Protein AF-A0A268U4B6-F1 (afdb_monomer_lite)

Radius of gyration: 45.08 Å; chains: 1; bounding box: 106×62×136 Å

Foldseek 3Di:
DVVVVVVVVVVVVPVVPPVVLVVVCVVCVVVDDDPVVNVVSVVVVVVVVVVVVVVVVVVVVVVVVVVVVVVVVVVVVVVVVVVVVVVVVVVVVVVVVVVVVVVVVVVVVVVVVVVPPDPPPPPDDPPPPVVVVCVVPDDFDFDFDQDPVRDTDTDGDDDPPDDVVVVVVVVVVVVVVVVVVVVVVVVVVVVVVVVVVVVVVVVVVVVVVVVVVVVVVPDDDDDDDDDDDDDDDDPDPDDDDDDDDDDPVVVVVVVVVVVVVVVVVVVVVVVVVVVVVVVVVVVVVVVVD

Sequence (289 aa):
MEKDERVKLADVVSEIDDQKVFLEFISKIDTIKEAWQIEEIYDKEKLRFKAYMESKNEELQNKEEELKLITKDILEANTLLKDAHNELNLLRMQLADLQSKTRIYKAKLEKESMDEGFESSLADKDILDIESFFKEFTPLEIVNVHIKNGNTARARVAQKVYPPELYSYYKKGIVKLINLKDKVLELELTNSKLEVELKNLYMEDTYKENILNKLSKDCPQEDSMLIAPNIELLNEVKNREEEESINLSDIDSNIEAIQDISIVAAEENIEILRKKEALEKIFTELNQK

Structure (mmCIF, N/CA/C/O backbone):
data_AF-A0A268U4B6-F1
#
_entry.id   AF-A0A268U4B6-F1
#
loop_
_atom_site.group_PDB
_atom_site.id
_atom_site.type_symbol
_atom_site.label_atom_id
_atom_site.label_alt_id
_atom_site.label_comp_id
_atom_site.label_asym_id
_atom_site.label_entity_id
_atom_site.label_seq_id
_atom_site.pdbx_PDB_ins_code
_atom_site.Cartn_x
_atom_site.Cartn_y
_atom_site.Cartn_z
_atom_site.occupancy
_atom_site.B_iso_or_equiv
_atom_site.auth_seq_id
_atom_site.auth_comp_id
_atom_site.auth_asym_id
_atom_site.auth_atom_id
_atom_site.pdbx_PDB_model_num
ATOM 1 N N . MET A 1 1 ? -22.663 20.843 13.988 1.00 46.09 1 MET A N 1
ATOM 2 C CA . MET A 1 1 ? -22.658 19.496 14.597 1.00 46.09 1 MET A CA 1
ATOM 3 C C . MET A 1 1 ? -22.814 19.533 16.118 1.00 46.09 1 MET A C 1
ATOM 5 O O . MET A 1 1 ? -23.484 18.661 16.634 1.00 46.09 1 MET A O 1
ATOM 9 N N . GLU A 1 2 ? -22.365 20.575 16.833 1.00 46.88 2 GLU A N 1
ATOM 10 C CA . GLU A 1 2 ? -22.537 20.681 18.305 1.00 46.88 2 GLU A CA 1
ATOM 11 C C . GLU A 1 2 ? -23.987 20.700 18.833 1.00 46.88 2 GLU A C 1
ATOM 13 O O . GLU A 1 2 ? -24.222 20.412 20.005 1.00 46.88 2 GLU A O 1
ATOM 18 N N . LYS A 1 3 ? -24.980 21.064 18.008 1.00 47.44 3 LYS A N 1
ATOM 19 C CA . LYS A 1 3 ? -26.382 21.133 18.456 1.00 47.44 3 LYS A CA 1
ATOM 20 C C . LYS A 1 3 ? -27.010 19.751 18.665 1.00 47.44 3 LYS A C 1
ATOM 22 O O . LYS A 1 3 ? -27.843 19.622 19.552 1.00 47.44 3 LYS A O 1
ATOM 27 N N . ASP A 1 4 ? -26.575 18.734 17.924 1.00 55.38 4 ASP A N 1
ATOM 28 C CA . ASP A 1 4 ? -27.167 17.390 17.997 1.00 55.38 4 ASP A CA 1
ATOM 29 C C . ASP A 1 4 ? -26.690 16.596 19.221 1.00 55.38 4 ASP A C 1
ATOM 31 O O . ASP A 1 4 ? -27.429 15.771 19.752 1.00 55.38 4 ASP A O 1
ATOM 35 N N . GLU A 1 5 ? -25.481 16.857 19.720 1.00 56.28 5 GLU A N 1
ATOM 36 C CA . GLU A 1 5 ? -24.935 16.171 20.901 1.00 56.28 5 GLU A CA 1
ATOM 37 C C . GLU A 1 5 ? -25.535 16.702 22.210 1.00 56.28 5 GLU A C 1
ATOM 39 O O . GLU A 1 5 ? -25.800 15.930 23.132 1.00 56.28 5 GLU A O 1
ATOM 44 N N . ARG A 1 6 ? -25.841 18.007 22.278 1.00 52.38 6 ARG A N 1
ATOM 45 C CA . ARG A 1 6 ? -26.517 18.611 23.441 1.00 52.38 6 ARG A CA 1
ATOM 46 C C . ARG A 1 6 ? -27.964 18.148 23.590 1.00 52.38 6 ARG A C 1
ATOM 48 O O . ARG A 1 6 ? -28.429 18.016 24.716 1.00 52.38 6 ARG A O 1
ATOM 55 N N . VAL A 1 7 ? -28.652 17.889 22.477 1.00 55.81 7 VAL A N 1
ATOM 56 C CA . VAL A 1 7 ? -30.012 17.325 22.485 1.00 55.81 7 VAL A CA 1
ATOM 57 C C . VAL A 1 7 ? -29.982 15.889 23.014 1.00 55.81 7 VAL A C 1
ATOM 59 O O . VAL A 1 7 ? -30.736 15.571 23.921 1.00 55.81 7 VAL A O 1
ATOM 62 N N . LYS A 1 8 ? -29.019 15.066 22.577 1.00 57.81 8 LYS A N 1
ATOM 63 C CA . LYS A 1 8 ? -28.856 13.688 23.078 1.00 57.81 8 LYS A CA 1
ATOM 64 C C . LYS A 1 8 ? -28.499 13.616 24.566 1.00 57.81 8 LYS A C 1
ATOM 66 O O . LYS A 1 8 ? -28.997 12.746 25.268 1.00 57.81 8 LYS A O 1
ATOM 71 N N . LEU A 1 9 ? -27.658 14.526 25.064 1.00 52.50 9 LEU A N 1
ATOM 72 C CA . LEU A 1 9 ? -27.343 14.607 26.496 1.00 52.50 9 LEU A CA 1
ATOM 73 C C . LEU A 1 9 ? -28.539 15.097 27.325 1.00 52.50 9 LEU A C 1
ATOM 75 O O . LEU A 1 9 ? -28.751 14.600 28.426 1.00 52.50 9 LEU A O 1
ATOM 79 N N . ALA A 1 10 ? -29.331 16.040 26.806 1.00 55.38 10 ALA A N 1
ATOM 80 C CA . ALA A 1 10 ? -30.559 16.486 27.462 1.00 55.38 10 ALA A CA 1
ATOM 81 C C . ALA A 1 10 ? -31.610 15.366 27.531 1.00 55.38 10 ALA A C 1
ATOM 83 O O . ALA A 1 10 ? -32.240 15.204 28.573 1.00 55.38 10 ALA A O 1
ATOM 84 N N . ASP A 1 11 ? -31.730 14.556 26.477 1.00 56.97 11 ASP A N 1
ATOM 85 C CA . ASP A 1 11 ? -32.621 13.393 26.448 1.00 56.97 11 ASP A CA 1
ATOM 86 C C . ASP A 1 11 ? -32.203 12.345 27.500 1.00 56.97 11 ASP A C 1
ATOM 88 O O . ASP A 1 11 ? -33.036 11.925 28.302 1.00 56.97 11 ASP A O 1
ATOM 92 N N . VAL A 1 12 ? -30.904 12.025 27.607 1.00 53.81 12 VAL A N 1
ATOM 93 C CA . VAL A 1 12 ? -30.370 11.100 28.634 1.00 53.81 12 VAL A CA 1
ATOM 94 C C . VAL A 1 12 ? -30.543 11.642 30.061 1.00 53.81 12 VAL A C 1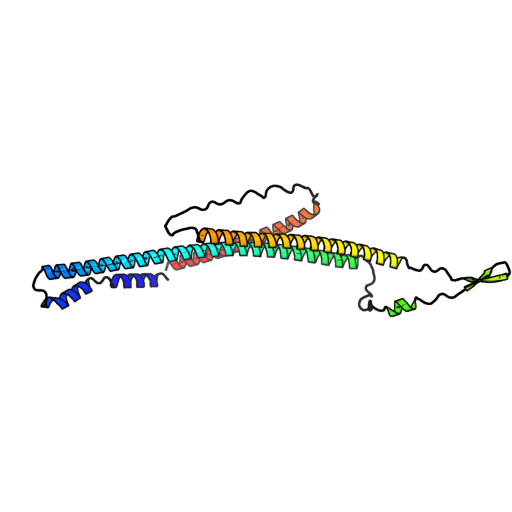
ATOM 96 O O . VAL A 1 12 ? -30.812 10.875 30.984 1.00 53.81 12 VAL A O 1
ATOM 99 N N . VAL A 1 13 ? -30.419 12.958 30.264 1.00 48.97 13 VAL A N 1
ATOM 100 C CA . VAL A 1 13 ? -30.622 13.594 31.579 1.00 48.97 13 VAL A CA 1
ATOM 101 C C . VAL A 1 13 ? -32.110 13.683 31.943 1.00 48.97 13 VAL A C 1
ATOM 103 O O . VAL A 1 13 ? -32.444 13.600 33.121 1.00 48.97 13 VAL A O 1
ATOM 106 N N . SER A 1 14 ? -33.012 13.792 30.962 1.00 54.44 14 SER A N 1
ATOM 107 C CA . SER A 1 14 ? -34.465 13.801 31.195 1.00 54.44 14 SER A CA 1
ATOM 108 C C . SER A 1 14 ? -35.074 12.421 31.482 1.00 54.44 14 SER A C 1
ATOM 110 O O . SER A 1 14 ? -36.157 12.350 32.052 1.00 54.44 14 SER A O 1
ATOM 112 N N . GLU A 1 15 ? -34.376 11.328 31.154 1.00 56.81 15 GLU A N 1
ATOM 113 C CA . GLU A 1 15 ? -34.765 9.960 31.544 1.00 56.81 15 GLU A CA 1
ATOM 114 C C . GLU A 1 15 ? -34.406 9.604 33.001 1.00 56.81 15 GLU A C 1
ATOM 116 O O . GLU A 1 15 ? -34.870 8.582 33.519 1.00 56.81 15 GLU A O 1
ATOM 121 N N . ILE A 1 16 ? -33.606 10.433 33.684 1.00 56.19 16 ILE A N 1
ATOM 122 C CA . ILE A 1 16 ? -33.307 10.298 35.118 1.00 56.19 16 ILE A CA 1
ATOM 123 C C . ILE A 1 16 ? -34.463 10.931 35.891 1.00 56.19 16 ILE A C 1
ATOM 125 O O . ILE A 1 16 ? -34.430 12.080 36.323 1.00 56.19 16 ILE A O 1
ATOM 129 N N . ASP A 1 17 ? -35.548 10.177 35.962 1.00 59.75 17 ASP A N 1
ATOM 130 C CA . ASP A 1 17 ? -36.853 10.717 36.288 1.00 59.75 17 ASP A CA 1
ATOM 131 C C . ASP A 1 17 ? -37.198 10.417 37.757 1.00 59.75 17 ASP A C 1
ATOM 133 O O . ASP A 1 17 ? -37.836 9.411 38.076 1.00 59.75 17 ASP A O 1
ATOM 137 N N . ASP A 1 18 ? -36.805 11.313 38.671 1.00 57.69 18 ASP A N 1
ATOM 138 C CA . ASP A 1 18 ? -37.285 11.330 40.070 1.00 57.69 18 ASP A CA 1
ATOM 139 C C . ASP A 1 18 ? -38.831 11.320 40.136 1.00 57.69 18 ASP A C 1
ATOM 141 O O . ASP A 1 18 ? -39.440 10.905 41.127 1.00 57.69 18 ASP A O 1
ATOM 145 N N . GLN A 1 19 ? -39.493 11.731 39.049 1.00 59.69 19 GLN A N 1
ATOM 146 C CA . GLN A 1 19 ? -40.944 11.693 38.890 1.00 59.69 19 GLN A CA 1
ATOM 147 C C . GLN A 1 19 ? -41.477 10.268 38.720 1.00 59.69 19 GLN A C 1
ATOM 149 O O . GLN A 1 19 ? -42.611 10.004 39.112 1.00 59.69 19 GLN A O 1
ATOM 154 N N . LYS A 1 20 ? -40.682 9.329 38.200 1.00 65.25 20 LYS A N 1
ATOM 155 C CA . LYS A 1 20 ? -41.091 7.935 37.982 1.00 65.25 20 LYS A CA 1
ATOM 156 C C . LYS A 1 20 ? -41.198 7.169 39.299 1.00 65.25 20 LYS A C 1
ATOM 158 O O . LYS A 1 20 ? -42.219 6.524 39.521 1.00 65.25 20 LYS A O 1
ATOM 163 N N . VAL A 1 21 ? -40.237 7.377 40.203 1.00 60.97 21 VAL A N 1
ATOM 164 C CA . VAL A 1 21 ? -40.272 6.909 41.603 1.00 60.97 21 VAL A CA 1
ATOM 165 C C . VAL A 1 21 ? -41.518 7.460 42.301 1.00 60.97 21 VAL A C 1
ATOM 167 O O . VAL A 1 21 ? -42.269 6.740 42.960 1.00 60.97 21 VAL A O 1
ATOM 170 N N . PHE A 1 22 ? -41.780 8.758 42.120 1.00 61.50 22 PHE A N 1
ATOM 171 C CA . PHE A 1 22 ? -42.913 9.446 42.738 1.00 61.50 22 PHE A CA 1
ATOM 172 C C . PHE A 1 22 ? -44.269 8.987 42.168 1.00 61.50 22 PHE A C 1
ATOM 174 O O . PHE A 1 22 ? -45.244 8.858 42.908 1.00 61.50 22 PHE A O 1
ATOM 181 N N . LEU A 1 23 ? -44.342 8.681 40.872 1.00 69.06 23 LEU A N 1
ATOM 182 C CA . LEU A 1 23 ? -45.528 8.131 40.209 1.00 69.06 23 LEU A CA 1
ATOM 183 C C . LEU A 1 23 ? -45.773 6.668 40.598 1.00 69.06 23 LEU A C 1
ATOM 185 O O . LEU A 1 23 ? -46.923 6.288 40.838 1.00 69.06 23 LEU A O 1
ATOM 189 N N . GLU A 1 24 ? -44.720 5.854 40.723 1.00 65.50 24 GLU A N 1
ATOM 190 C CA . GLU A 1 24 ? -44.831 4.475 41.210 1.00 65.50 24 GLU A CA 1
ATOM 191 C C . GLU A 1 24 ? -45.271 4.454 42.685 1.00 65.50 24 GLU A C 1
ATOM 193 O O . GLU A 1 24 ? -46.138 3.657 43.060 1.00 65.50 24 GLU A O 1
ATOM 198 N N . PHE A 1 25 ? -44.776 5.398 43.491 1.00 63.88 25 PHE A N 1
ATOM 199 C CA . PHE A 1 25 ? -45.224 5.642 44.862 1.00 63.88 25 PHE A CA 1
ATOM 200 C C . PHE A 1 25 ? -46.706 6.042 44.927 1.00 63.88 25 PHE A C 1
ATOM 202 O O . PHE A 1 25 ? -47.473 5.399 45.643 1.00 63.88 25 PHE A O 1
ATOM 209 N N . ILE A 1 26 ? -47.146 7.024 44.129 1.00 66.25 26 ILE A N 1
ATOM 210 C CA . ILE A 1 26 ? -48.559 7.440 44.067 1.00 66.25 26 ILE A CA 1
ATOM 211 C C . ILE A 1 26 ? -49.469 6.292 43.613 1.00 66.25 26 ILE A C 1
ATOM 213 O O . ILE A 1 26 ? -50.557 6.125 44.159 1.00 66.25 26 ILE A O 1
ATOM 217 N N . SER A 1 27 ? -49.027 5.451 42.676 1.00 70.94 27 SER A N 1
ATOM 218 C CA . SER A 1 27 ? -49.813 4.296 42.218 1.00 70.94 27 SER A CA 1
ATOM 219 C C . SER A 1 27 ? -49.996 3.207 43.287 1.00 70.94 27 SER A C 1
ATOM 221 O O . SER A 1 27 ? -50.957 2.441 43.231 1.00 70.94 27 SER A O 1
ATOM 223 N N . LYS A 1 28 ? -49.086 3.141 44.270 1.00 67.06 28 LYS A N 1
ATOM 224 C CA . LYS A 1 28 ? -49.078 2.147 45.357 1.00 67.06 28 LYS A CA 1
ATOM 225 C C . LYS A 1 28 ? -49.507 2.726 46.708 1.00 67.06 28 LYS A C 1
ATOM 227 O O . LYS A 1 28 ? -49.595 1.965 47.672 1.00 67.06 28 LYS A O 1
ATOM 232 N N . ILE A 1 29 ? -49.825 4.021 46.789 1.00 65.38 29 ILE A N 1
ATOM 233 C CA . ILE A 1 29 ? -50.213 4.719 48.027 1.00 65.38 29 ILE A CA 1
ATOM 234 C C . ILE A 1 29 ? -51.374 4.023 48.751 1.00 65.38 29 ILE A C 1
ATOM 236 O O . ILE A 1 29 ? -51.322 3.875 49.968 1.00 65.38 29 ILE A O 1
ATOM 240 N N . ASP A 1 30 ? -52.356 3.496 48.015 1.00 63.19 30 ASP A N 1
ATOM 241 C CA . ASP A 1 30 ? -53.514 2.802 48.600 1.00 63.19 30 ASP A CA 1
ATOM 242 C C . ASP A 1 30 ? -53.156 1.436 49.226 1.00 63.19 30 ASP A C 1
ATOM 244 O O . ASP A 1 30 ? -53.927 0.869 50.003 1.00 63.19 30 ASP A O 1
ATOM 248 N N . THR A 1 31 ? -51.975 0.892 48.906 1.00 67.38 31 THR A N 1
ATOM 249 C CA . THR A 1 31 ? -51.467 -0.395 49.420 1.00 67.38 31 THR A CA 1
ATOM 250 C C . THR A 1 31 ? -50.416 -0.259 50.521 1.00 67.38 31 THR A C 1
ATOM 252 O O . THR A 1 31 ? -50.138 -1.242 51.213 1.00 67.38 31 THR A O 1
ATOM 255 N N . ILE A 1 32 ? -49.859 0.938 50.714 1.00 66.94 32 ILE A N 1
ATOM 256 C CA . ILE A 1 32 ? -48.824 1.215 51.713 1.00 66.94 32 ILE A CA 1
ATOM 257 C C . ILE A 1 32 ? -49.502 1.462 53.063 1.00 66.94 32 ILE A C 1
ATOM 259 O O . ILE A 1 32 ? -50.220 2.442 53.250 1.00 66.94 32 ILE A O 1
ATOM 263 N N . LYS A 1 33 ? -49.281 0.558 54.017 1.00 73.12 33 LYS A N 1
ATOM 264 C CA . LYS A 1 33 ? -49.862 0.643 55.369 1.00 73.12 33 LYS A CA 1
ATOM 265 C C . LYS A 1 33 ? -48.849 1.071 56.420 1.00 73.12 33 LYS A C 1
ATOM 267 O O . LYS A 1 33 ? -49.238 1.592 57.461 1.00 73.12 33 LYS A O 1
ATOM 272 N N . GLU A 1 34 ? -47.564 0.854 56.155 1.00 73.56 34 GLU A N 1
ATOM 273 C CA . GLU A 1 34 ? -46.489 1.058 57.123 1.00 73.56 34 GLU A CA 1
ATOM 274 C C . GLU A 1 34 ? -45.277 1.728 56.460 1.00 73.56 34 GLU A C 1
ATOM 276 O O . GLU A 1 34 ? -44.959 1.464 55.300 1.00 73.56 34 GLU A O 1
ATOM 281 N N . ALA A 1 35 ? -44.586 2.597 57.206 1.00 76.94 35 ALA A N 1
ATOM 282 C CA . ALA A 1 35 ? -43.497 3.429 56.683 1.00 76.94 35 ALA A CA 1
ATOM 283 C C . ALA A 1 35 ? -42.315 2.621 56.109 1.00 76.94 35 ALA A C 1
ATOM 285 O O . ALA A 1 35 ? -41.673 3.076 55.167 1.00 76.94 35 ALA A O 1
ATOM 286 N N . TRP A 1 36 ? -42.069 1.403 56.608 1.00 81.75 36 TRP A N 1
ATOM 287 C CA . TRP A 1 36 ? -40.993 0.535 56.109 1.00 81.75 36 TRP A CA 1
ATOM 288 C C . TRP A 1 36 ? -41.214 0.072 54.660 1.00 81.75 36 TRP A C 1
ATOM 290 O O . TRP A 1 36 ? -40.253 -0.210 53.953 1.00 81.75 36 TRP A O 1
ATOM 300 N N . GLN A 1 37 ? -42.462 0.028 54.180 1.00 76.88 37 GLN A N 1
ATOM 301 C CA . GLN A 1 37 ? -42.764 -0.357 52.795 1.00 76.88 37 GLN A CA 1
ATOM 302 C C . GLN A 1 37 ? -42.336 0.729 51.802 1.00 76.88 37 GLN A C 1
ATOM 304 O O . GLN A 1 37 ? -41.998 0.432 50.659 1.00 76.88 37 GLN A O 1
ATOM 309 N N . ILE A 1 38 ? -42.331 1.989 52.245 1.00 77.69 38 ILE A N 1
ATOM 310 C CA . ILE A 1 38 ? -41.839 3.130 51.465 1.00 77.69 38 ILE A CA 1
ATOM 311 C C . ILE A 1 38 ? -40.321 3.039 51.330 1.00 77.69 38 ILE A C 1
ATOM 313 O O . ILE A 1 38 ? -39.784 3.194 50.235 1.00 77.69 38 ILE A O 1
ATOM 317 N N . GLU A 1 39 ? -39.646 2.740 52.439 1.00 81.12 39 GLU A N 1
ATOM 318 C CA . GLU A 1 39 ? -38.200 2.534 52.481 1.00 81.12 39 GLU A CA 1
ATOM 319 C C . GLU A 1 39 ? -37.780 1.361 51.580 1.00 81.12 39 GLU A C 1
ATOM 321 O O . GLU A 1 39 ? -36.855 1.501 50.785 1.00 81.12 39 GLU A O 1
ATOM 326 N N . GLU A 1 40 ? -38.534 0.255 51.581 1.00 83.75 40 GLU A N 1
ATOM 327 C CA . GLU A 1 40 ? -38.263 -0.893 50.706 1.00 83.75 40 GLU A CA 1
ATOM 328 C C . GLU A 1 40 ? -38.428 -0.567 49.206 1.00 83.75 40 GLU A C 1
ATOM 330 O O . GLU A 1 40 ? -37.650 -1.048 48.376 1.00 83.75 40 GLU A O 1
ATOM 335 N N . ILE A 1 41 ? -39.430 0.240 48.830 1.00 80.56 41 ILE A N 1
ATOM 336 C CA . ILE A 1 41 ? -39.610 0.695 47.439 1.00 80.56 41 ILE A CA 1
ATOM 337 C C . ILE A 1 41 ? -38.435 1.585 47.028 1.00 80.56 41 ILE A C 1
ATOM 339 O O . ILE A 1 41 ? -37.837 1.355 45.975 1.00 80.56 41 ILE A O 1
ATOM 343 N N . TYR A 1 42 ? -38.066 2.542 47.882 1.00 82.38 42 TYR A N 1
ATOM 344 C CA . TYR A 1 42 ? -36.954 3.450 47.623 1.00 82.38 42 TYR A CA 1
ATOM 345 C C . TYR A 1 42 ? -35.622 2.705 47.487 1.00 82.38 42 TYR A C 1
ATOM 347 O O . TYR A 1 42 ? -34.876 2.948 46.538 1.00 82.38 42 TYR A O 1
ATOM 355 N N . ASP A 1 43 ? -35.337 1.745 48.368 1.00 84.50 43 ASP A N 1
ATOM 356 C CA . ASP A 1 43 ? -34.107 0.952 48.305 1.00 84.50 43 ASP A CA 1
ATOM 357 C C . ASP A 1 43 ? -34.038 0.086 47.043 1.00 84.50 43 ASP A C 1
ATOM 359 O O . ASP A 1 43 ? -32.982 0.004 46.407 1.00 84.50 43 ASP A O 1
ATOM 363 N N . LYS A 1 44 ? -35.158 -0.517 46.623 1.00 86.38 44 LYS A N 1
ATOM 364 C CA . LYS A 1 44 ? -35.222 -1.274 45.362 1.00 86.38 44 LYS A CA 1
ATOM 365 C C . LYS A 1 44 ? -34.957 -0.384 44.155 1.00 86.38 44 LYS A C 1
ATOM 367 O O . LYS A 1 44 ? -34.238 -0.796 43.243 1.00 86.38 44 LYS A O 1
ATOM 372 N N . GLU A 1 45 ? -35.526 0.813 44.130 1.00 81.75 45 GLU A N 1
ATOM 373 C CA . GLU A 1 45 ? -35.377 1.727 43.000 1.00 81.75 45 GLU A CA 1
ATOM 374 C C . GLU A 1 45 ? -33.988 2.367 42.963 1.00 81.75 45 GLU A C 1
ATOM 376 O O . GLU A 1 45 ? -33.360 2.415 41.907 1.00 81.75 45 GLU A O 1
ATOM 381 N N . LYS A 1 46 ? -33.425 2.698 44.127 1.00 83.56 46 LYS A N 1
ATOM 382 C CA . LYS A 1 46 ? -32.025 3.105 44.280 1.00 83.56 46 LYS A CA 1
ATOM 383 C C . LYS A 1 46 ? -31.058 2.025 43.797 1.00 83.56 46 LYS A C 1
ATOM 385 O O . LYS A 1 46 ? -30.076 2.343 43.125 1.00 83.56 46 LYS A O 1
ATOM 390 N N . LEU A 1 47 ? -31.322 0.754 44.107 1.00 90.81 47 LEU A N 1
ATOM 391 C CA . LEU A 1 47 ? -30.495 -0.361 43.643 1.00 90.81 47 LEU A CA 1
ATOM 392 C C . LEU A 1 47 ? -30.598 -0.544 42.121 1.00 90.81 47 LEU A C 1
ATOM 394 O O . LEU A 1 47 ? -29.579 -0.734 41.459 1.00 90.81 47 LEU A O 1
ATOM 398 N N . ARG A 1 48 ? -31.807 -0.421 41.554 1.00 86.00 48 ARG A N 1
ATOM 399 C CA . ARG A 1 48 ? -32.021 -0.424 40.095 1.00 86.00 48 ARG A CA 1
ATOM 400 C C . ARG A 1 48 ? -31.306 0.732 39.410 1.00 86.00 48 ARG A C 1
ATOM 402 O O . ARG A 1 48 ? -30.664 0.517 38.389 1.00 86.00 48 ARG A O 1
ATOM 409 N N . PHE A 1 49 ? -31.390 1.930 39.979 1.00 85.00 49 PHE A N 1
ATOM 410 C CA . PHE A 1 49 ? -30.715 3.108 39.453 1.00 85.00 49 PHE A CA 1
ATOM 411 C C . PHE A 1 49 ? -29.198 2.935 39.483 1.00 85.00 49 PHE A C 1
ATOM 413 O O . PHE A 1 49 ? -28.527 3.214 38.495 1.00 85.00 49 PHE A O 1
ATOM 420 N N . LYS A 1 50 ? -28.652 2.396 40.578 1.00 88.69 50 LYS A N 1
ATOM 421 C CA . LYS A 1 50 ? -27.221 2.109 40.675 1.00 88.69 50 LYS A CA 1
ATOM 422 C C . LYS A 1 50 ? -26.768 1.109 39.606 1.00 88.69 50 LYS A C 1
ATOM 424 O O . LYS A 1 50 ? -25.802 1.390 38.909 1.00 88.69 50 LYS A O 1
ATOM 429 N N . ALA A 1 51 ? -27.506 0.012 39.422 1.00 90.81 51 ALA A N 1
ATOM 430 C CA . ALA A 1 51 ? -27.213 -0.971 38.378 1.00 90.81 51 ALA A CA 1
ATOM 431 C C . ALA A 1 51 ? -27.334 -0.379 36.959 1.00 90.81 51 ALA A C 1
ATOM 433 O O . ALA A 1 51 ? -26.524 -0.680 36.087 1.00 90.81 51 ALA A O 1
ATOM 434 N N . TYR A 1 52 ? -28.318 0.496 36.728 1.00 88.38 52 TYR A N 1
ATOM 435 C CA . TYR A 1 52 ? -28.470 1.214 35.462 1.00 88.38 52 TYR A CA 1
ATOM 436 C C . TYR A 1 52 ? -27.285 2.149 35.190 1.00 88.38 52 TYR A C 1
ATOM 438 O O . TYR A 1 52 ? -26.734 2.137 34.092 1.00 88.38 52 TYR A O 1
ATOM 446 N N . MET A 1 53 ? -26.859 2.918 36.195 1.00 88.25 53 MET A N 1
ATOM 447 C CA . MET A 1 53 ? -25.705 3.811 36.089 1.00 88.25 53 MET A CA 1
ATOM 448 C C . MET A 1 53 ? -24.404 3.044 35.850 1.00 88.25 53 MET A C 1
ATOM 450 O O . MET A 1 53 ? -23.607 3.464 35.017 1.00 88.25 53 MET A O 1
ATOM 454 N N . GLU A 1 54 ? -24.200 1.919 36.538 1.00 92.50 54 GLU A N 1
ATOM 455 C CA . GLU A 1 54 ? -23.049 1.035 36.315 1.00 92.50 54 GLU A CA 1
ATOM 456 C C . GLU A 1 54 ? -23.047 0.502 34.876 1.00 92.50 54 GLU A C 1
ATOM 458 O O . GLU A 1 54 ? -22.060 0.682 34.166 1.00 92.50 54 GLU A O 1
ATOM 463 N N . SER A 1 55 ? -24.181 -0.014 34.393 1.00 92.56 55 SER A N 1
ATOM 464 C CA . SER A 1 55 ? -24.320 -0.493 33.012 1.00 92.56 55 SER A CA 1
ATOM 465 C C . SER A 1 55 ? -24.069 0.604 31.970 1.00 92.56 55 SER A C 1
ATOM 467 O O . SER A 1 55 ? -23.403 0.359 30.965 1.00 92.56 55 SER A O 1
ATOM 469 N N . LYS A 1 56 ? -24.563 1.828 32.198 1.00 90.69 56 LYS A N 1
ATOM 470 C CA . LYS A 1 56 ? -24.313 2.959 31.293 1.00 90.69 56 LYS A CA 1
ATOM 471 C C . LYS A 1 56 ? -22.871 3.436 31.327 1.00 90.69 56 LYS A C 1
ATOM 473 O O . LYS A 1 56 ? -22.346 3.837 30.292 1.00 90.69 56 LYS A O 1
ATOM 478 N N . ASN A 1 57 ? -22.224 3.366 32.482 1.00 92.12 57 ASN A N 1
ATOM 479 C CA . ASN A 1 57 ? -20.813 3.691 32.602 1.00 92.12 57 ASN A CA 1
ATOM 480 C C . ASN A 1 57 ? -19.932 2.654 31.885 1.00 92.12 57 ASN A C 1
ATOM 482 O O . ASN A 1 57 ? -18.985 3.039 31.207 1.00 92.12 57 ASN A O 1
ATOM 486 N N . GLU A 1 58 ? -20.273 1.365 31.963 1.00 94.69 58 GLU A N 1
ATOM 487 C CA . GLU A 1 58 ? -19.620 0.308 31.175 1.00 94.69 58 GLU A CA 1
ATOM 488 C C . GLU A 1 58 ? -19.818 0.518 29.666 1.00 94.69 58 GLU A C 1
ATOM 490 O O . GLU A 1 58 ? -18.863 0.440 28.895 1.00 94.69 58 GLU A O 1
ATOM 495 N N . GLU A 1 59 ? -21.041 0.843 29.229 1.00 93.69 59 GLU A N 1
ATOM 496 C CA . GLU A 1 59 ? -21.324 1.162 27.823 1.00 93.69 59 GLU A CA 1
ATOM 497 C C . GLU A 1 59 ? -20.486 2.357 27.339 1.00 93.69 59 GLU A C 1
ATOM 499 O O . GLU A 1 59 ? -19.919 2.319 26.246 1.00 93.69 59 GLU A O 1
ATOM 504 N N . LEU A 1 60 ? -20.359 3.393 28.172 1.00 93.25 60 LEU A N 1
ATOM 505 C CA . LEU A 1 60 ? -19.548 4.570 27.882 1.00 93.25 60 LEU A CA 1
ATOM 506 C C . LEU A 1 60 ? -18.060 4.213 27.772 1.00 93.25 60 LEU A C 1
ATOM 508 O O . LEU A 1 60 ? -17.423 4.610 26.800 1.00 93.25 60 LEU A O 1
ATOM 512 N N . GLN A 1 61 ? -17.524 3.419 28.701 1.00 94.75 61 GLN A N 1
ATOM 513 C CA . GLN A 1 61 ? -16.131 2.959 28.652 1.00 94.75 61 GLN A CA 1
ATOM 514 C C . GLN A 1 61 ? -15.837 2.152 27.383 1.00 94.75 61 GLN A C 1
ATOM 516 O O . GLN A 1 61 ? -14.864 2.442 26.688 1.00 94.75 61 GLN A O 1
ATOM 521 N N . ASN A 1 62 ? -16.718 1.219 27.016 1.00 95.88 62 ASN A N 1
ATOM 522 C CA . ASN A 1 62 ? -16.580 0.450 25.777 1.00 95.88 62 ASN A CA 1
ATOM 523 C C . ASN A 1 62 ? -16.568 1.368 24.544 1.00 95.88 62 ASN A C 1
ATOM 525 O O . ASN A 1 62 ? -15.755 1.194 23.636 1.00 95.88 62 ASN A O 1
ATOM 529 N N . LYS A 1 63 ? -17.434 2.390 24.515 1.00 94.62 63 LYS A N 1
ATOM 530 C CA . LYS A 1 63 ? -17.467 3.371 23.420 1.00 94.62 63 LYS A CA 1
ATOM 531 C C . LYS A 1 63 ? -16.213 4.241 23.372 1.00 94.62 63 LYS A C 1
ATOM 533 O O . LYS A 1 63 ? -15.736 4.552 22.281 1.00 94.62 63 LYS A O 1
ATOM 538 N N . GLU A 1 64 ? -15.651 4.615 24.516 1.00 94.81 64 GLU A N 1
ATOM 539 C CA . GLU A 1 64 ? -14.372 5.327 24.572 1.00 94.81 64 GLU A CA 1
ATOM 540 C C . GLU A 1 64 ? -13.209 4.472 24.052 1.00 94.81 64 GLU A C 1
ATOM 542 O O . GLU A 1 64 ? -12.321 4.988 23.370 1.00 94.81 64 GLU A O 1
ATOM 547 N N . GLU A 1 65 ? -13.203 3.172 24.343 1.00 96.25 65 GLU A N 1
ATOM 548 C CA . GLU A 1 65 ? -12.206 2.236 23.819 1.00 96.25 65 GLU A CA 1
ATOM 549 C C . GLU A 1 65 ? -12.333 2.046 22.304 1.00 96.25 65 GLU A C 1
ATOM 551 O O . GLU A 1 65 ? -11.330 2.152 21.592 1.00 96.25 65 GLU A O 1
ATOM 556 N N . GLU A 1 66 ? -13.556 1.872 21.791 1.00 96.38 66 GLU A N 1
ATOM 557 C CA . GLU A 1 66 ? -13.830 1.843 20.347 1.00 96.38 66 GLU A CA 1
ATOM 558 C C . GLU A 1 66 ? -13.328 3.124 19.659 1.00 96.38 66 GLU A C 1
ATOM 560 O O . GLU A 1 66 ? -12.655 3.059 18.627 1.00 96.38 66 GLU A O 1
ATOM 565 N N . LEU A 1 67 ? -13.588 4.299 20.245 1.00 94.25 67 LEU A N 1
ATOM 566 C CA . LEU A 1 67 ? -13.115 5.577 19.708 1.00 94.25 67 LEU A CA 1
ATOM 567 C C . LEU A 1 67 ? -11.588 5.678 19.697 1.00 94.25 67 LEU A C 1
ATOM 569 O O . LEU A 1 67 ? -11.020 6.190 18.728 1.00 94.25 67 LEU A O 1
ATOM 573 N N . LYS A 1 68 ? -10.907 5.189 20.738 1.00 96.88 68 LYS A N 1
ATOM 574 C CA . LYS A 1 68 ? -9.436 5.149 20.773 1.00 96.88 68 LYS A CA 1
ATOM 575 C C . LYS A 1 68 ? -8.880 4.263 19.662 1.00 96.88 68 LYS A C 1
ATOM 577 O O . LYS A 1 68 ? -7.918 4.666 19.008 1.00 96.88 68 LYS A O 1
ATOM 582 N N . LEU A 1 69 ? -9.494 3.102 19.431 1.00 96.69 69 LEU A N 1
ATOM 583 C CA . LEU A 1 69 ? -9.088 2.182 18.372 1.00 96.69 69 LEU A CA 1
ATOM 584 C C . LEU A 1 69 ? -9.265 2.822 16.989 1.00 96.69 69 LEU A C 1
ATOM 586 O O . LEU A 1 69 ? -8.303 2.921 16.235 1.00 96.69 69 LEU A O 1
ATOM 590 N N . ILE A 1 70 ? -10.442 3.389 16.714 1.00 96.50 70 ILE A N 1
ATOM 591 C CA . ILE A 1 70 ? -10.719 4.089 15.449 1.00 96.50 70 ILE A CA 1
ATOM 592 C C . ILE A 1 70 ? -9.760 5.269 15.251 1.00 96.50 70 ILE A C 1
ATOM 594 O O . ILE A 1 70 ? -9.265 5.498 14.150 1.00 96.50 70 ILE A O 1
ATOM 598 N N . THR A 1 71 ? -9.466 6.027 16.309 1.00 96.25 71 THR A N 1
ATOM 599 C CA . THR A 1 71 ? -8.524 7.153 16.228 1.00 96.25 71 THR A CA 1
ATOM 600 C C . THR A 1 71 ? -7.121 6.674 15.867 1.00 96.25 71 THR A C 1
ATOM 602 O O . THR A 1 71 ? -6.445 7.310 15.057 1.00 96.25 71 THR A O 1
ATOM 605 N N . LYS A 1 72 ? -6.686 5.545 16.435 1.00 97.31 72 LYS A N 1
ATOM 606 C CA . LYS A 1 72 ? -5.412 4.914 16.093 1.00 97.31 72 LYS A CA 1
ATOM 607 C C . LYS A 1 72 ? -5.392 4.478 14.624 1.00 97.31 72 LYS A C 1
ATOM 609 O O . LYS A 1 72 ? -4.465 4.862 13.914 1.00 97.31 72 LYS A O 1
ATOM 614 N N . ASP A 1 73 ? -6.436 3.802 14.152 1.00 96.75 73 ASP A N 1
ATOM 615 C CA . ASP A 1 73 ? -6.550 3.360 12.755 1.00 96.75 73 ASP A CA 1
ATOM 616 C C . ASP A 1 73 ? -6.521 4.547 11.777 1.00 96.75 73 ASP A C 1
ATOM 618 O O . ASP A 1 73 ? -5.867 4.498 10.735 1.00 96.75 73 ASP A O 1
ATOM 622 N N . ILE A 1 74 ? -7.177 5.662 12.124 1.00 95.94 74 ILE A N 1
ATOM 623 C CA . ILE A 1 74 ? -7.148 6.899 11.327 1.00 95.94 74 ILE A CA 1
ATOM 624 C C . ILE A 1 74 ? -5.735 7.486 11.265 1.00 95.94 74 ILE A C 1
ATOM 626 O O . ILE A 1 74 ? -5.326 7.997 10.218 1.00 95.94 74 ILE A O 1
ATOM 630 N N . LEU A 1 75 ? -4.988 7.465 12.370 1.00 96.81 75 LEU A N 1
ATOM 631 C CA . LEU A 1 75 ? -3.609 7.954 12.384 1.00 96.81 75 LEU A CA 1
ATOM 632 C C . LEU A 1 75 ? -2.708 7.078 11.510 1.00 96.81 75 LEU A C 1
ATOM 634 O O . LEU A 1 75 ? -1.969 7.625 10.693 1.00 96.81 75 LEU A O 1
ATOM 638 N N . GLU A 1 76 ? -2.827 5.755 11.619 1.00 97.00 76 GLU A N 1
ATOM 639 C CA . GLU A 1 76 ? -2.076 4.794 10.801 1.00 97.00 76 GLU A CA 1
ATOM 640 C C . GLU A 1 76 ? -2.416 4.922 9.307 1.00 97.00 76 GLU A C 1
ATOM 642 O O . GLU A 1 76 ? -1.527 4.994 8.454 1.00 97.00 76 GLU A O 1
ATOM 647 N N . ALA A 1 77 ? -3.699 5.053 8.966 1.00 95.62 77 ALA A N 1
ATOM 648 C CA . ALA A 1 77 ? -4.125 5.291 7.590 1.00 95.62 77 ALA A CA 1
ATOM 649 C C . ALA A 1 77 ? -3.564 6.613 7.037 1.00 95.62 77 ALA A C 1
ATOM 651 O O . ALA A 1 77 ? -3.126 6.675 5.888 1.00 95.62 77 ALA A O 1
ATOM 652 N N . ASN A 1 78 ? -3.528 7.671 7.853 1.00 96.62 78 ASN A N 1
ATOM 653 C CA . ASN A 1 78 ? -2.948 8.953 7.452 1.00 96.62 78 ASN A CA 1
ATOM 654 C C . ASN A 1 78 ? -1.429 8.885 7.260 1.00 96.62 78 ASN A C 1
ATOM 656 O O . ASN A 1 78 ? -0.912 9.565 6.371 1.00 96.62 78 ASN A O 1
ATOM 660 N N . THR A 1 79 ? -0.704 8.106 8.067 1.00 96.44 79 THR A N 1
ATOM 661 C CA . THR A 1 79 ? 0.737 7.903 7.855 1.00 96.44 79 THR A CA 1
ATOM 662 C C . THR A 1 79 ? 0.989 7.147 6.557 1.00 96.44 79 THR A C 1
ATOM 664 O O . THR A 1 79 ? 1.735 7.644 5.718 1.00 96.44 79 THR A O 1
ATOM 667 N N . LEU A 1 80 ? 0.260 6.053 6.314 1.00 96.88 80 LEU A N 1
ATOM 668 C CA . LEU A 1 80 ? 0.369 5.287 5.068 1.00 96.88 80 LEU A CA 1
ATOM 669 C C . LEU A 1 80 ? 0.041 6.137 3.834 1.00 96.88 80 LEU A C 1
ATOM 671 O O . LEU A 1 80 ? 0.717 6.047 2.811 1.00 96.88 80 LEU A O 1
ATOM 675 N N . LEU A 1 81 ? -0.971 7.003 3.928 1.00 96.00 81 LEU A N 1
ATOM 676 C CA . LEU A 1 81 ? -1.344 7.898 2.835 1.00 96.00 81 LEU A CA 1
ATOM 677 C C . LEU A 1 81 ? -0.259 8.941 2.541 1.00 96.00 81 LEU A C 1
ATOM 679 O O . LEU A 1 81 ? -0.014 9.257 1.376 1.00 96.00 81 LEU A O 1
ATOM 683 N N . LYS A 1 82 ? 0.409 9.466 3.575 1.00 97.00 82 LYS A N 1
ATOM 684 C CA . LYS A 1 82 ? 1.556 10.367 3.398 1.00 97.00 82 LYS A CA 1
ATOM 685 C C . LYS A 1 82 ? 2.730 9.652 2.738 1.00 97.00 82 LYS A C 1
ATOM 687 O O . LYS A 1 82 ? 3.315 10.208 1.812 1.00 97.00 82 LYS A O 1
ATOM 692 N N . ASP A 1 83 ? 3.032 8.432 3.164 1.00 96.50 83 ASP A N 1
ATOM 693 C CA . ASP A 1 83 ? 4.139 7.651 2.611 1.00 96.50 83 ASP A CA 1
ATOM 694 C C . ASP A 1 83 ? 3.894 7.306 1.138 1.00 96.50 83 ASP A C 1
ATOM 696 O O . ASP A 1 83 ? 4.738 7.594 0.288 1.00 96.50 83 ASP A O 1
ATOM 700 N N . ALA A 1 84 ? 2.689 6.835 0.805 1.00 95.31 84 ALA A N 1
ATOM 701 C CA . ALA A 1 84 ? 2.285 6.588 -0.578 1.00 95.31 84 ALA A CA 1
ATOM 702 C C . ALA A 1 84 ? 2.333 7.865 -1.435 1.00 95.31 84 ALA A C 1
ATOM 704 O O . ALA A 1 84 ? 2.715 7.827 -2.606 1.00 95.31 84 ALA A O 1
ATOM 705 N N . HIS A 1 85 ? 1.970 9.021 -0.870 1.00 96.00 85 HIS A N 1
ATOM 706 C CA . HIS A 1 85 ? 2.070 10.297 -1.576 1.00 96.00 85 HIS A CA 1
ATOM 707 C C . HIS A 1 85 ? 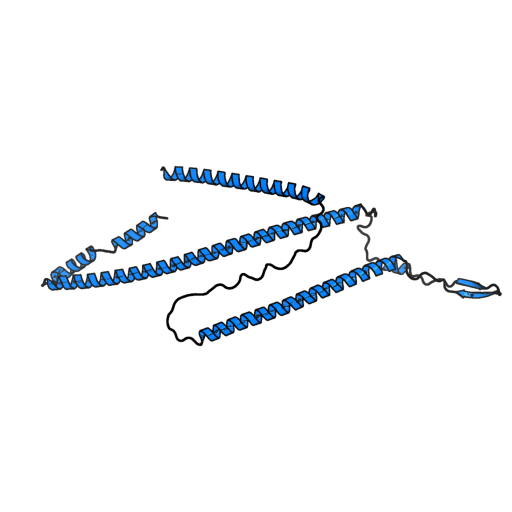3.528 10.691 -1.860 1.00 96.00 85 HIS A C 1
ATOM 709 O O . HIS A 1 85 ? 3.838 11.153 -2.962 1.00 96.00 85 HIS A O 1
ATOM 715 N N . ASN A 1 86 ? 4.426 10.478 -0.896 1.00 95.75 86 ASN A N 1
ATOM 716 C CA . ASN A 1 86 ? 5.857 10.722 -1.064 1.00 95.75 86 ASN A CA 1
ATOM 717 C C . ASN A 1 86 ? 6.456 9.811 -2.145 1.00 95.75 86 ASN A C 1
ATOM 719 O O . ASN A 1 86 ? 7.176 10.294 -3.020 1.00 95.75 86 ASN A O 1
ATOM 723 N N . GLU A 1 87 ? 6.106 8.524 -2.137 1.00 96.75 87 GLU A N 1
ATOM 724 C CA . GLU A 1 87 ? 6.543 7.559 -3.151 1.00 96.75 87 GLU A CA 1
ATOM 725 C C . GLU A 1 87 ? 6.037 7.938 -4.551 1.00 96.75 87 GLU A C 1
ATOM 727 O O . GLU A 1 87 ? 6.799 7.947 -5.520 1.00 96.75 87 GLU A O 1
ATOM 732 N N . LEU A 1 88 ? 4.771 8.345 -4.662 1.00 95.38 88 LEU A N 1
ATOM 733 C CA . LEU A 1 88 ? 4.184 8.802 -5.921 1.00 95.38 88 LEU A CA 1
ATOM 734 C C . LEU A 1 88 ? 4.922 10.038 -6.459 1.00 95.38 88 LEU A C 1
ATOM 736 O O . LEU A 1 88 ? 5.221 10.115 -7.654 1.00 95.38 88 LEU A O 1
ATOM 740 N N . ASN A 1 89 ? 5.262 10.994 -5.593 1.00 94.94 89 ASN A N 1
ATOM 741 C CA . ASN A 1 89 ? 6.043 12.165 -5.989 1.00 94.94 89 ASN A CA 1
ATOM 742 C C . ASN A 1 89 ? 7.455 11.782 -6.452 1.00 94.94 89 ASN A C 1
ATOM 744 O O . ASN A 1 89 ? 7.907 12.282 -7.484 1.00 94.94 89 ASN A O 1
ATOM 748 N N . LEU A 1 90 ? 8.115 10.846 -5.767 1.00 96.38 90 LEU A N 1
ATOM 749 C CA . LEU A 1 90 ? 9.420 10.325 -6.174 1.00 96.38 90 LEU A CA 1
ATOM 750 C C . LEU A 1 90 ? 9.355 9.655 -7.557 1.00 96.38 90 LEU A C 1
ATOM 752 O O . LEU A 1 90 ? 10.162 9.962 -8.436 1.00 96.38 90 LEU A O 1
ATOM 756 N N . LEU A 1 91 ? 8.346 8.814 -7.794 1.00 95.56 91 LEU A N 1
ATOM 757 C CA . LEU A 1 91 ? 8.110 8.183 -9.095 1.00 95.56 91 LEU A CA 1
ATOM 758 C C . LEU A 1 91 ? 7.822 9.213 -10.193 1.00 95.56 91 LEU A C 1
ATOM 760 O O . LEU A 1 91 ? 8.331 9.085 -11.305 1.00 95.56 91 LEU A O 1
ATOM 764 N N . ARG A 1 92 ? 7.052 10.269 -9.899 1.00 95.94 92 ARG A N 1
ATOM 765 C CA . ARG A 1 92 ? 6.819 11.373 -10.848 1.00 95.94 92 ARG A CA 1
ATOM 766 C C . ARG A 1 92 ? 8.110 12.091 -11.216 1.00 95.94 92 ARG A C 1
ATOM 768 O O . ARG A 1 92 ? 8.312 12.373 -12.396 1.00 95.94 92 ARG A O 1
ATOM 775 N N . MET A 1 93 ? 8.980 12.355 -10.242 1.00 94.12 93 MET A N 1
ATOM 776 C CA . MET A 1 93 ? 10.291 12.956 -10.498 1.00 94.12 93 MET A CA 1
ATOM 777 C C . MET A 1 93 ? 11.156 12.053 -11.384 1.00 94.12 93 MET A C 1
ATOM 779 O O . MET A 1 93 ? 11.719 12.525 -12.370 1.00 94.12 93 MET A O 1
ATOM 783 N N . GLN A 1 94 ? 11.203 10.749 -11.100 1.00 95.94 94 GLN A N 1
ATOM 784 C CA . GLN A 1 94 ? 11.936 9.780 -11.925 1.00 95.94 94 GLN A CA 1
ATOM 785 C C . GLN A 1 94 ? 11.382 9.688 -13.353 1.00 95.94 94 GLN A C 1
ATOM 787 O O . GLN A 1 94 ? 12.145 9.619 -14.317 1.00 95.94 94 GLN A O 1
ATOM 792 N N . LEU A 1 95 ? 10.057 9.717 -13.512 1.00 93.81 95 LEU A N 1
ATOM 793 C CA . LEU A 1 95 ? 9.403 9.698 -14.820 1.00 93.81 95 LEU A CA 1
ATOM 794 C C . LEU A 1 95 ? 9.745 10.969 -15.612 1.00 93.81 95 LEU A C 1
ATOM 796 O O . LEU A 1 95 ? 10.078 10.887 -16.795 1.00 93.81 95 LEU A O 1
ATOM 800 N N . ALA A 1 96 ? 9.720 12.134 -14.961 1.00 95.00 96 ALA A N 1
ATOM 801 C CA . ALA A 1 96 ? 10.116 13.397 -15.576 1.00 95.00 96 ALA A CA 1
ATOM 802 C C . ALA A 1 96 ? 11.589 13.378 -16.030 1.00 95.00 96 ALA A C 1
ATOM 804 O O . ALA A 1 96 ? 11.885 13.796 -17.1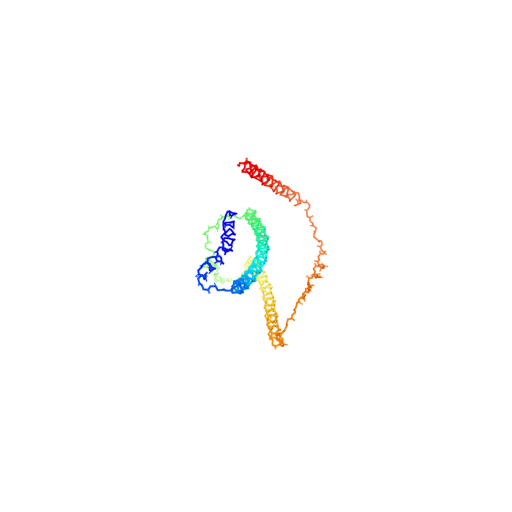52 1.00 95.00 96 ALA A O 1
ATOM 805 N N . ASP A 1 97 ? 12.491 12.827 -15.214 1.00 94.50 97 ASP A N 1
ATOM 806 C CA . ASP A 1 97 ? 13.908 12.654 -15.560 1.00 94.50 97 ASP A CA 1
ATOM 807 C C . ASP A 1 97 ? 14.109 11.670 -16.731 1.00 94.50 97 ASP A C 1
ATOM 809 O O . ASP A 1 97 ? 14.847 11.935 -17.680 1.00 94.50 97 ASP A O 1
ATOM 813 N N . LEU A 1 98 ? 13.386 10.549 -16.756 1.00 92.75 98 LEU A N 1
ATOM 814 C CA . LEU A 1 98 ? 13.423 9.629 -17.898 1.00 92.75 98 LEU A CA 1
ATOM 815 C C . LEU A 1 98 ? 12.864 10.263 -19.176 1.00 92.75 98 LEU A C 1
ATOM 817 O O . LEU A 1 98 ? 13.409 10.052 -20.264 1.00 92.75 98 LEU A O 1
ATOM 821 N N . GLN A 1 99 ? 11.799 11.058 -19.074 1.00 94.12 99 GLN A N 1
ATOM 822 C CA . GLN A 1 99 ? 11.245 11.788 -20.213 1.00 94.12 99 GLN A CA 1
ATOM 823 C C . GLN A 1 99 ? 12.220 12.839 -20.742 1.00 94.12 99 GLN A C 1
ATOM 825 O O . GLN A 1 99 ? 12.375 12.949 -21.962 1.00 94.12 99 GLN A O 1
ATOM 830 N N . SER A 1 100 ? 12.896 13.585 -19.864 1.00 93.50 100 SER A N 1
ATOM 831 C CA . SER A 1 100 ? 13.907 14.565 -20.270 1.00 93.50 100 SER A CA 1
ATOM 832 C C . SER A 1 100 ? 15.086 13.870 -20.963 1.00 93.50 100 SER A C 1
ATOM 834 O O . SER A 1 100 ? 15.432 14.241 -22.088 1.00 93.50 100 SER A O 1
ATOM 836 N N . LYS A 1 101 ? 15.603 12.774 -20.390 1.00 92.69 101 LYS A N 1
ATOM 837 C CA . LYS A 1 101 ? 16.640 11.927 -21.003 1.00 92.69 101 LYS A CA 1
ATOM 838 C C . LYS A 1 101 ? 16.212 11.415 -22.374 1.00 92.69 101 LYS A C 1
ATOM 840 O O . LYS A 1 101 ? 16.962 11.546 -23.337 1.00 92.69 101 LYS A O 1
ATOM 845 N N . THR A 1 102 ? 14.991 10.896 -22.497 1.00 89.81 102 THR A N 1
ATOM 846 C CA . THR A 1 102 ? 14.457 10.394 -23.774 1.00 89.81 102 THR A CA 1
ATOM 847 C C . THR A 1 102 ? 14.375 11.501 -24.824 1.00 89.81 102 THR A C 1
ATOM 849 O O . THR A 1 102 ? 14.759 11.282 -25.973 1.00 89.81 102 THR A O 1
ATOM 852 N N . ARG A 1 103 ? 13.932 12.708 -24.446 1.00 92.75 103 ARG A N 1
ATOM 853 C CA . ARG A 1 103 ? 13.924 13.874 -25.346 1.00 92.75 103 ARG A CA 1
ATOM 854 C C . ARG A 1 103 ? 15.334 14.245 -25.802 1.00 92.75 103 ARG A C 1
ATOM 856 O O . ARG A 1 103 ? 15.523 14.500 -26.987 1.00 92.75 103 ARG A O 1
ATOM 863 N N . ILE A 1 104 ? 16.318 14.220 -24.901 1.00 90.69 104 ILE A N 1
ATOM 864 C CA . ILE A 1 104 ? 17.725 14.491 -25.234 1.00 90.69 104 ILE A CA 1
ATOM 865 C C . ILE A 1 104 ? 18.263 13.439 -26.209 1.00 90.69 104 ILE A C 1
ATOM 867 O O . ILE A 1 104 ? 18.864 13.801 -27.218 1.00 90.69 104 ILE A O 1
ATOM 871 N N . TYR A 1 105 ? 18.034 12.149 -25.949 1.00 89.94 105 TYR A N 1
ATOM 872 C CA . TYR A 1 105 ? 18.463 11.077 -26.854 1.00 89.94 105 TYR A CA 1
ATOM 873 C C . TYR A 1 105 ? 17.798 11.181 -28.224 1.00 89.94 105 TYR A C 1
ATOM 875 O O . TYR A 1 105 ? 18.470 11.024 -29.241 1.00 89.94 105 TYR A O 1
ATOM 883 N N . LYS A 1 106 ? 16.503 11.510 -28.264 1.00 91.25 106 LYS A N 1
ATOM 884 C CA . LYS A 1 106 ? 15.783 11.748 -29.516 1.00 91.25 106 LYS A CA 1
ATOM 885 C C . LYS A 1 106 ? 16.383 12.923 -30.296 1.00 91.25 106 LYS A C 1
ATOM 887 O O . LYS A 1 106 ? 16.664 12.775 -31.478 1.00 91.25 106 LYS A O 1
ATOM 892 N N . ALA A 1 107 ? 16.656 14.044 -29.630 1.00 87.50 107 ALA A N 1
ATOM 893 C CA . ALA A 1 107 ? 17.287 15.203 -30.259 1.00 87.50 107 ALA A CA 1
ATOM 894 C C . ALA A 1 107 ? 18.721 14.911 -30.743 1.00 87.50 107 ALA A C 1
ATOM 896 O O . ALA A 1 107 ? 19.139 15.430 -31.775 1.00 87.50 107 ALA A O 1
ATOM 897 N N . LYS A 1 108 ? 19.481 14.074 -30.021 1.00 87.50 108 LYS A N 1
ATOM 898 C CA . LYS A 1 108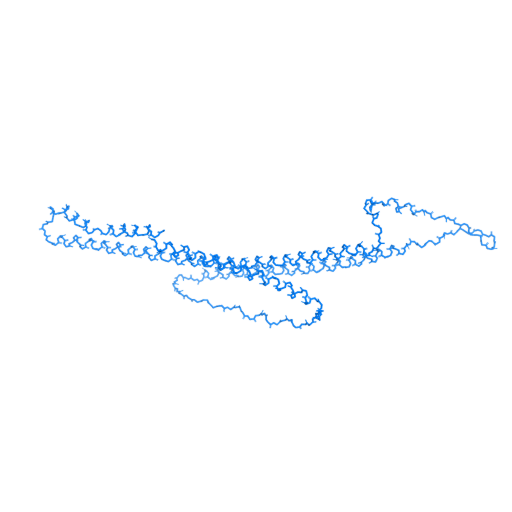 ? 20.814 13.613 -30.449 1.00 87.50 108 LYS A CA 1
ATOM 899 C C . LYS A 1 108 ? 20.736 12.753 -31.712 1.00 87.50 108 LYS A C 1
ATOM 901 O O . LYS A 1 108 ? 21.473 13.025 -32.649 1.00 87.50 108 LYS A O 1
ATOM 906 N N . LEU A 1 109 ? 19.806 11.797 -31.766 1.00 79.12 109 LEU A N 1
ATOM 907 C CA . LEU A 1 109 ? 19.556 10.975 -32.958 1.00 79.12 109 LEU A CA 1
ATOM 908 C C . LEU A 1 109 ? 19.142 11.821 -34.171 1.00 79.12 109 LEU A C 1
ATOM 910 O O . LEU A 1 109 ? 19.645 11.608 -35.269 1.00 79.12 109 LEU A O 1
ATOM 914 N N . GLU A 1 110 ? 18.257 12.801 -33.975 1.00 79.19 110 GLU A N 1
ATOM 915 C CA . GLU A 1 110 ? 17.838 13.719 -35.043 1.00 79.19 110 GLU A CA 1
ATOM 916 C C . GLU A 1 110 ? 19.015 14.567 -35.562 1.00 79.19 110 GLU A C 1
ATOM 918 O O . GLU A 1 110 ? 19.142 14.766 -36.769 1.00 79.19 110 GLU A O 1
ATOM 923 N N . LYS A 1 111 ? 19.922 15.012 -34.682 1.00 76.81 111 LYS A N 1
ATOM 924 C CA . LYS A 1 111 ? 21.143 15.730 -35.087 1.00 76.81 111 LYS A CA 1
ATOM 925 C C . LYS A 1 111 ? 22.150 14.837 -35.810 1.00 76.81 111 LYS A C 1
ATOM 927 O O . LYS A 1 111 ? 22.654 15.249 -36.846 1.00 76.81 111 LYS A O 1
ATOM 932 N N . GLU A 1 112 ? 22.398 13.619 -35.330 1.00 69.00 112 GLU A N 1
ATOM 933 C CA . GLU A 1 112 ? 23.262 12.653 -36.029 1.00 69.00 112 GLU A CA 1
ATOM 934 C C . GLU A 1 112 ? 22.719 12.325 -37.430 1.00 69.00 112 GLU A C 1
ATOM 936 O O . GLU A 1 112 ? 23.490 12.254 -38.383 1.00 69.00 112 GLU A O 1
ATOM 941 N N . SER A 1 113 ? 21.392 12.237 -37.590 1.00 60.44 113 SER A N 1
ATOM 942 C CA . SER A 1 113 ? 20.758 12.048 -38.904 1.00 60.44 113 SER A CA 1
ATOM 943 C C . SER A 1 113 ? 20.831 13.265 -39.841 1.00 60.44 113 SER A C 1
ATOM 945 O O . SER A 1 113 ? 20.550 13.126 -41.027 1.00 60.44 113 SER A O 1
ATOM 947 N N . MET A 1 114 ? 21.184 14.447 -39.323 1.00 58.19 114 MET A N 1
ATOM 948 C CA . MET A 1 114 ? 21.359 15.683 -40.099 1.00 58.19 114 MET A CA 1
ATOM 949 C C . MET A 1 114 ? 22.840 16.002 -40.379 1.00 58.19 114 MET A C 1
ATOM 951 O O . MET A 1 114 ? 23.133 16.600 -41.412 1.00 58.19 114 MET A O 1
ATOM 955 N N . ASP A 1 115 ? 23.764 15.606 -39.492 1.00 52.47 115 ASP A N 1
ATOM 956 C CA . ASP A 1 115 ? 25.219 15.774 -39.668 1.00 52.47 115 ASP A CA 1
ATOM 957 C C . ASP A 1 115 ? 25.844 14.672 -40.547 1.00 52.47 115 ASP A C 1
ATOM 959 O O . ASP A 1 115 ? 26.842 14.913 -41.234 1.00 52.47 115 ASP A O 1
ATOM 963 N N . GLU A 1 116 ? 25.243 13.480 -40.616 1.00 46.88 116 GLU A N 1
ATOM 964 C CA . GLU A 1 116 ? 25.483 12.565 -41.732 1.00 46.88 116 GLU A CA 1
ATOM 965 C C . GLU A 1 116 ? 24.697 13.074 -42.945 1.00 46.88 116 GLU A C 1
ATOM 967 O O . GLU A 1 116 ? 23.523 12.761 -43.120 1.00 46.88 116 GLU A O 1
ATOM 972 N N . GLY A 1 117 ? 25.352 13.875 -43.791 1.00 42.06 117 GLY A N 1
ATOM 973 C CA . GLY A 1 117 ? 24.868 14.282 -45.112 1.00 42.06 117 GLY A CA 1
ATOM 974 C C . GLY A 1 117 ? 24.662 13.090 -46.053 1.00 42.06 117 GLY A C 1
ATOM 975 O O . GLY A 1 117 ? 25.379 12.930 -47.039 1.00 42.06 117 GLY A O 1
ATOM 976 N N . PHE A 1 118 ? 23.685 12.247 -45.741 1.00 42.75 118 PHE A N 1
ATOM 977 C CA . PHE A 1 118 ? 23.180 11.188 -46.586 1.00 42.75 118 PHE A CA 1
ATOM 978 C C . PHE A 1 118 ? 21.773 11.598 -47.002 1.00 42.75 118 PHE A C 1
ATOM 980 O O . PHE A 1 118 ? 20.838 11.591 -46.204 1.00 42.75 118 PHE A O 1
ATOM 987 N N . GLU A 1 119 ? 21.666 12.028 -48.257 1.00 40.28 119 GLU A N 1
ATOM 988 C CA . GLU A 1 119 ? 20.419 12.337 -48.945 1.00 40.28 119 GLU A CA 1
ATOM 989 C C . GLU A 1 119 ? 19.301 11.383 -48.514 1.00 40.28 119 GLU A C 1
ATOM 991 O O . GLU A 1 119 ? 19.298 10.190 -48.831 1.00 40.28 119 GLU A O 1
ATOM 996 N N . SER A 1 120 ? 18.318 11.933 -47.808 1.00 41.84 120 SER A N 1
ATOM 997 C CA . SER A 1 120 ? 17.056 11.289 -47.479 1.00 41.84 120 SER A CA 1
ATOM 998 C C . SER A 1 120 ? 16.206 11.138 -48.746 1.00 41.84 120 SER A C 1
ATOM 1000 O O . SER A 1 120 ? 15.190 11.793 -48.949 1.00 41.84 120 SER A O 1
ATOM 1002 N N . SER A 1 121 ? 16.634 10.220 -49.612 1.00 40.62 121 SER A N 1
ATOM 1003 C CA . SER A 1 121 ? 15.849 9.623 -50.698 1.00 40.62 121 SER A CA 1
ATOM 1004 C C . SER A 1 121 ? 15.528 8.150 -50.394 1.00 40.62 121 SER A C 1
ATOM 1006 O O . SER A 1 121 ? 15.509 7.296 -51.279 1.00 40.62 121 SER A O 1
ATOM 1008 N N . LEU A 1 122 ? 15.306 7.840 -49.111 1.00 47.31 122 LEU A N 1
ATOM 1009 C CA . LEU A 1 122 ? 15.109 6.479 -48.594 1.00 47.31 122 LEU A CA 1
ATOM 1010 C C . LEU A 1 122 ? 13.884 6.331 -47.678 1.00 47.31 122 LEU A C 1
ATOM 1012 O O . LEU A 1 122 ? 13.783 5.365 -46.928 1.00 47.31 122 LEU A O 1
ATOM 1016 N N . ALA A 1 123 ? 12.921 7.246 -47.777 1.00 47.88 123 ALA A N 1
ATOM 1017 C CA . ALA A 1 123 ? 11.540 6.886 -47.482 1.00 47.88 123 ALA A CA 1
ATOM 1018 C C . ALA A 1 123 ? 10.974 6.231 -48.756 1.00 47.88 123 ALA A C 1
ATOM 1020 O O . ALA A 1 123 ? 10.990 6.854 -49.813 1.00 47.88 123 ALA A O 1
ATOM 1021 N N . ASP A 1 124 ? 10.543 4.974 -48.650 1.00 47.56 124 ASP A N 1
ATOM 1022 C CA . ASP A 1 124 ? 9.816 4.189 -49.668 1.00 47.56 124 ASP A CA 1
ATOM 1023 C C . ASP A 1 124 ? 10.624 3.392 -50.708 1.00 47.56 124 ASP A C 1
ATOM 1025 O O . ASP A 1 124 ? 10.162 3.171 -51.827 1.00 47.56 124 ASP A O 1
ATOM 1029 N N . LYS A 1 125 ? 11.794 2.851 -50.348 1.00 47.47 125 LYS A N 1
ATOM 1030 C CA . LYS A 1 125 ? 12.324 1.681 -51.073 1.00 47.47 125 LYS A CA 1
ATOM 1031 C C . LYS A 1 125 ? 12.339 0.468 -50.165 1.00 47.47 125 LYS A C 1
ATOM 1033 O O . LYS A 1 125 ? 13.123 0.401 -49.225 1.00 47.47 125 LYS A O 1
ATOM 1038 N N . ASP A 1 126 ? 11.443 -0.461 -50.475 1.00 51.53 126 ASP A N 1
ATOM 1039 C CA . ASP A 1 126 ? 11.334 -1.798 -49.910 1.00 51.53 126 ASP A CA 1
ATOM 1040 C C . ASP A 1 126 ? 12.715 -2.413 -49.633 1.00 51.53 126 ASP A C 1
ATOM 1042 O O . ASP A 1 126 ? 13.426 -2.862 -50.530 1.00 51.53 126 ASP A O 1
ATOM 1046 N N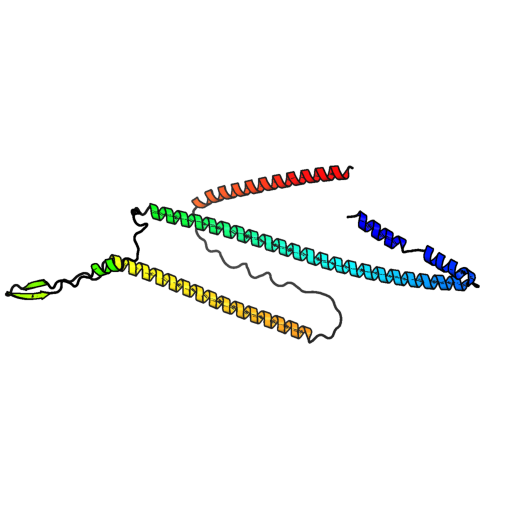 . ILE A 1 127 ? 13.080 -2.478 -48.349 1.00 53.72 127 ILE A N 1
ATOM 1047 C CA . ILE A 1 127 ? 14.321 -3.076 -47.813 1.00 53.72 127 ILE A CA 1
ATOM 1048 C C . ILE A 1 127 ? 14.328 -4.620 -47.972 1.00 53.72 127 ILE A C 1
ATOM 1050 O O . ILE A 1 127 ? 15.148 -5.333 -47.401 1.00 53.72 127 ILE A O 1
ATOM 1054 N N . LEU A 1 128 ? 13.429 -5.172 -48.787 1.00 50.19 128 LEU A N 1
ATOM 1055 C CA . LEU A 1 128 ? 13.282 -6.605 -49.029 1.00 50.19 128 LEU A CA 1
ATOM 1056 C C . LEU A 1 128 ? 13.254 -6.962 -50.519 1.00 50.19 128 LEU A C 1
ATOM 1058 O O . LEU A 1 128 ? 12.749 -8.025 -50.873 1.00 50.19 128 LEU A O 1
ATOM 1062 N N . ASP A 1 129 ? 13.844 -6.147 -51.397 1.00 49.81 129 ASP A N 1
ATOM 1063 C CA . ASP A 1 129 ? 14.100 -6.575 -52.778 1.00 49.81 129 ASP A CA 1
ATOM 1064 C C . ASP A 1 129 ? 15.327 -7.510 -52.856 1.00 49.81 129 ASP A C 1
ATOM 1066 O O . ASP A 1 129 ? 16.405 -7.193 -53.365 1.00 49.81 129 ASP A O 1
ATOM 1070 N N . ILE A 1 130 ? 15.150 -8.697 -52.278 1.00 56.09 130 ILE A N 1
ATOM 1071 C CA . ILE A 1 130 ? 16.102 -9.812 -52.294 1.00 56.09 130 ILE A CA 1
ATOM 1072 C C . ILE A 1 130 ? 16.312 -10.314 -53.740 1.00 56.09 130 ILE A C 1
ATOM 1074 O O . ILE A 1 130 ? 17.371 -10.855 -54.065 1.00 56.09 130 ILE A O 1
ATOM 1078 N N . GLU A 1 131 ? 15.349 -10.092 -54.641 1.00 57.88 131 GLU A N 1
ATOM 1079 C CA . GLU A 1 131 ? 15.436 -10.478 -56.056 1.00 57.88 131 GLU A CA 1
ATOM 1080 C C . GLU A 1 131 ? 16.456 -9.648 -56.840 1.00 57.88 131 GLU A C 1
ATOM 1082 O O . GLU A 1 131 ? 17.139 -10.183 -57.721 1.00 57.88 131 GLU A O 1
ATOM 1087 N N . SER A 1 132 ? 16.627 -8.372 -56.495 1.00 54.62 132 SER A N 1
ATOM 1088 C CA . SER A 1 132 ? 17.688 -7.534 -57.063 1.00 54.62 132 SER A CA 1
ATOM 1089 C C . SER A 1 132 ? 19.091 -7.982 -56.628 1.00 54.62 132 SER A C 1
ATOM 1091 O O . SER A 1 132 ? 20.014 -7.958 -57.441 1.00 54.62 132 SER A O 1
ATOM 1093 N N . PHE A 1 133 ? 19.247 -8.499 -55.402 1.00 54.25 133 PHE A N 1
ATOM 1094 C CA . PHE A 1 133 ? 20.528 -9.005 -54.883 1.00 54.25 133 PHE A CA 1
ATOM 1095 C C . PHE A 1 133 ? 20.993 -10.295 -55.584 1.00 54.25 133 PHE A C 1
ATOM 1097 O O . PHE A 1 133 ? 22.181 -10.486 -55.843 1.00 54.25 133 PHE A O 1
ATOM 1104 N N . PHE A 1 134 ? 20.065 -11.185 -55.950 1.00 53.34 134 PHE A N 1
ATOM 1105 C CA . PHE A 1 134 ? 20.404 -12.430 -56.651 1.00 53.34 134 PHE A CA 1
ATOM 1106 C C . PHE A 1 134 ? 20.653 -12.256 -58.157 1.00 53.34 134 PHE A C 1
ATOM 1108 O O . PHE A 1 134 ? 21.284 -13.123 -58.762 1.00 53.34 134 PHE A O 1
ATOM 1115 N N . LYS A 1 135 ? 20.229 -11.141 -58.770 1.00 57.59 135 LYS A N 1
ATOM 1116 C CA . LYS A 1 135 ? 20.526 -10.841 -60.185 1.00 57.59 135 LYS A CA 1
ATOM 1117 C C . LYS A 1 135 ? 22.004 -10.535 -60.444 1.00 57.59 135 LYS A C 1
ATOM 1119 O O . LYS A 1 135 ? 22.474 -10.778 -61.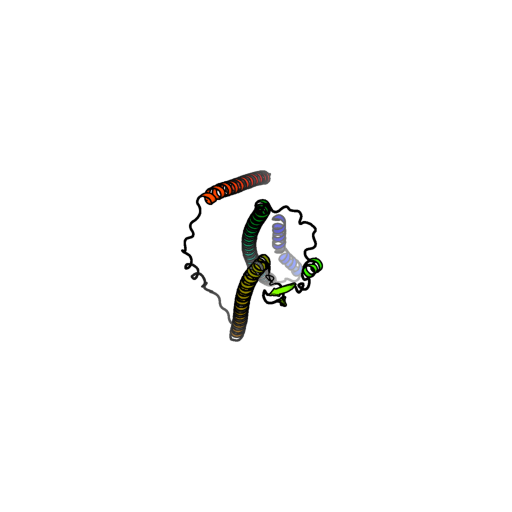553 1.00 57.59 135 LYS A O 1
ATOM 1124 N N . GLU A 1 136 ? 22.747 -10.060 -59.445 1.00 55.62 136 GLU A N 1
ATOM 1125 C CA . GLU A 1 136 ? 24.193 -9.816 -59.571 1.00 55.62 136 GLU A CA 1
ATOM 1126 C C . GLU A 1 136 ? 25.031 -11.105 -59.522 1.00 55.62 136 GLU A C 1
ATOM 1128 O O . GLU A 1 136 ? 26.160 -11.132 -60.016 1.00 55.62 136 GLU A O 1
ATOM 1133 N N . PHE A 1 137 ? 24.474 -12.210 -59.015 1.00 52.91 137 PHE A N 1
ATOM 1134 C CA . PHE A 1 137 ? 25.121 -13.524 -59.014 1.00 52.91 137 PHE A CA 1
ATOM 1135 C C . PHE A 1 137 ? 24.929 -14.243 -60.357 1.00 52.91 137 PHE A C 1
ATOM 1137 O O . PHE A 1 137 ? 24.290 -15.291 -60.455 1.00 52.91 137 PHE A O 1
ATOM 1144 N N . THR A 1 138 ? 25.511 -13.692 -61.420 1.00 56.75 138 THR A N 1
ATOM 1145 C CA . THR A 1 138 ? 25.627 -14.409 -62.697 1.00 56.75 138 THR A CA 1
ATOM 1146 C C . THR A 1 138 ? 26.811 -15.388 -62.656 1.00 56.75 138 THR A C 1
ATOM 1148 O O . THR A 1 138 ? 27.871 -15.066 -62.110 1.00 56.75 138 THR A O 1
ATOM 1151 N N . PRO A 1 139 ? 26.671 -16.618 -63.188 1.00 53.22 139 PRO A N 1
ATOM 1152 C CA . PRO A 1 139 ? 27.782 -17.560 -63.252 1.00 53.22 139 PRO A CA 1
ATOM 1153 C C . PRO A 1 139 ? 28.901 -17.001 -64.143 1.00 53.22 139 PRO A C 1
ATOM 1155 O O . PRO A 1 139 ? 28.658 -16.611 -65.282 1.00 53.22 139 PRO A O 1
ATOM 1158 N N . LEU A 1 140 ? 30.128 -16.978 -63.612 1.00 57.62 140 LEU A N 1
ATOM 1159 C CA . LEU A 1 140 ? 31.303 -16.396 -64.269 1.00 57.62 140 LEU A CA 1
ATOM 1160 C C . LEU A 1 140 ? 31.549 -16.987 -65.665 1.00 57.62 140 LEU A C 1
ATOM 1162 O O . LEU A 1 140 ? 31.618 -18.209 -65.832 1.00 57.62 140 LEU A O 1
ATOM 1166 N N . GLU A 1 141 ? 31.782 -16.112 -66.645 1.00 60.91 141 GLU A N 1
ATOM 1167 C CA . GLU A 1 141 ? 32.218 -16.510 -67.981 1.00 60.91 141 GLU A CA 1
ATOM 1168 C C . GLU A 1 141 ? 33.602 -17.177 -67.926 1.00 60.91 141 GLU A C 1
ATOM 1170 O O . GLU A 1 141 ? 34.550 -16.698 -67.295 1.00 60.91 141 GLU A O 1
ATOM 1175 N N . ILE A 1 142 ? 33.721 -18.329 -68.589 1.00 59.84 142 ILE A N 1
ATOM 1176 C CA . ILE A 1 142 ? 34.986 -19.051 -68.720 1.00 59.84 142 ILE A CA 1
ATOM 1177 C C . ILE A 1 142 ? 35.787 -18.365 -69.822 1.00 59.84 142 ILE A C 1
ATOM 1179 O O . ILE A 1 142 ? 35.419 -18.430 -70.995 1.00 59.84 142 ILE A O 1
ATOM 1183 N N . VAL A 1 143 ? 36.906 -17.745 -69.457 1.00 62.34 143 VAL A N 1
ATOM 1184 C CA . VAL A 1 143 ? 37.778 -17.073 -70.421 1.00 62.34 143 VAL A CA 1
ATOM 1185 C C . VAL A 1 143 ? 38.828 -18.067 -70.919 1.00 62.34 143 VAL A C 1
ATOM 1187 O O . VAL A 1 143 ? 39.487 -18.761 -70.136 1.00 62.34 143 VAL A O 1
ATOM 1190 N N . ASN A 1 144 ? 38.991 -18.149 -72.240 1.00 63.47 144 ASN A N 1
ATOM 1191 C CA . ASN A 1 144 ? 40.077 -18.906 -72.855 1.00 63.47 144 ASN A CA 1
ATOM 1192 C C . ASN A 1 144 ? 41.350 -18.056 -72.810 1.00 63.47 144 ASN A C 1
ATOM 1194 O O . ASN A 1 144 ? 41.463 -17.052 -73.511 1.00 63.47 144 ASN A O 1
ATOM 1198 N N . VAL A 1 145 ? 42.316 -18.461 -71.991 1.00 68.00 145 VAL A N 1
ATOM 1199 C CA . VAL A 1 145 ? 43.622 -17.807 -71.912 1.00 68.00 145 VAL A CA 1
ATOM 1200 C C . VAL A 1 145 ? 44.570 -18.523 -72.868 1.00 68.00 145 VAL A C 1
ATOM 1202 O O . VAL A 1 145 ? 44.826 -19.723 -72.739 1.00 68.00 145 VAL A O 1
ATOM 1205 N N . HIS A 1 146 ? 45.096 -17.786 -73.844 1.00 66.38 146 HIS A N 1
ATOM 1206 C CA . HIS A 1 146 ? 46.128 -18.287 -74.745 1.00 66.38 146 HIS A CA 1
ATOM 1207 C C . HIS A 1 146 ? 47.483 -18.241 -74.038 1.00 66.38 146 HIS A C 1
ATOM 1209 O O . HIS A 1 146 ? 48.029 -17.171 -73.767 1.00 66.38 146 HIS A O 1
ATOM 1215 N N . ILE A 1 147 ? 48.034 -19.411 -73.728 1.00 68.75 147 ILE A N 1
ATOM 1216 C CA . ILE A 1 147 ? 49.384 -19.524 -73.178 1.00 68.75 147 ILE A CA 1
ATOM 1217 C C . ILE A 1 147 ? 50.367 -19.427 -74.353 1.00 68.75 147 ILE A C 1
ATOM 1219 O O . ILE A 1 147 ? 50.092 -19.936 -75.439 1.00 68.75 147 ILE A O 1
ATOM 1223 N N . LYS A 1 148 ? 51.531 -18.797 -74.142 1.00 71.94 148 LYS A N 1
ATOM 1224 C CA . LYS A 1 148 ? 52.548 -18.495 -75.177 1.00 71.94 148 LYS A CA 1
ATOM 1225 C C . LYS A 1 148 ? 53.023 -19.700 -76.016 1.00 71.94 148 LYS A C 1
ATOM 1227 O O . LYS A 1 148 ? 53.644 -19.499 -77.049 1.00 71.94 148 LYS A O 1
ATOM 1232 N N . ASN A 1 149 ? 52.684 -20.927 -75.617 1.00 69.19 149 ASN A N 1
ATOM 1233 C CA . ASN A 1 149 ? 53.002 -22.172 -76.322 1.00 69.19 149 ASN A CA 1
ATOM 1234 C C . ASN A 1 149 ? 51.909 -22.615 -77.320 1.00 69.19 149 ASN A C 1
ATOM 1236 O O . ASN A 1 149 ? 51.915 -23.760 -77.756 1.00 69.19 149 ASN A O 1
ATOM 1240 N N . GLY A 1 150 ? 50.937 -21.757 -77.646 1.00 62.03 150 GLY A N 1
ATOM 1241 C CA . GLY A 1 150 ? 49.857 -22.066 -78.596 1.00 62.03 150 GLY A CA 1
ATOM 1242 C C . GLY A 1 150 ? 48.689 -22.871 -78.012 1.00 62.03 150 GLY A C 1
ATOM 1243 O O . GLY A 1 150 ? 47.677 -23.042 -78.684 1.00 62.03 150 GLY A O 1
ATOM 1244 N N . ASN A 1 151 ? 48.775 -23.305 -76.750 1.00 60.56 151 ASN A N 1
ATOM 1245 C CA . ASN A 1 151 ? 47.691 -24.002 -76.058 1.00 60.56 151 ASN A CA 1
ATOM 1246 C C . ASN A 1 151 ? 46.710 -23.015 -75.407 1.00 60.56 151 ASN A C 1
ATOM 1248 O O . ASN A 1 151 ? 47.107 -22.098 -74.683 1.00 60.56 151 ASN A O 1
ATOM 1252 N N . THR A 1 152 ? 45.414 -23.243 -75.619 1.00 61.91 152 THR A N 1
ATOM 1253 C CA . THR A 1 152 ? 44.319 -22.543 -74.934 1.00 61.91 152 THR A CA 1
ATOM 1254 C C . THR A 1 152 ? 43.956 -23.253 -73.639 1.00 61.91 152 THR A C 1
ATOM 1256 O O . THR A 1 152 ? 43.508 -24.401 -73.673 1.00 61.91 152 THR A O 1
ATOM 1259 N N . ALA A 1 153 ? 44.098 -22.569 -72.506 1.00 67.75 153 ALA A N 1
ATOM 1260 C CA . ALA A 1 153 ? 43.632 -23.055 -71.213 1.00 67.75 153 ALA A CA 1
ATOM 1261 C C . ALA A 1 153 ? 42.352 -22.314 -70.802 1.00 67.75 153 ALA A C 1
ATOM 1263 O O . ALA A 1 153 ? 42.267 -21.092 -70.909 1.00 67.75 153 ALA A O 1
ATOM 1264 N N . ARG A 1 154 ? 41.351 -23.057 -70.320 1.00 64.19 154 ARG A N 1
ATOM 1265 C CA . ARG A 1 154 ? 40.121 -22.488 -69.752 1.00 64.19 154 ARG A CA 1
ATOM 1266 C C . ARG A 1 154 ? 40.384 -22.101 -68.303 1.00 64.19 154 ARG A C 1
ATOM 1268 O O . ARG A 1 154 ? 40.604 -22.984 -67.476 1.00 64.19 154 ARG A O 1
ATOM 1275 N N . ALA A 1 155 ? 40.357 -20.808 -67.998 1.00 64.25 155 ALA A N 1
ATOM 1276 C CA . ALA A 1 155 ? 40.520 -20.304 -66.639 1.00 64.25 155 ALA A CA 1
ATOM 1277 C C . ALA A 1 155 ? 39.236 -19.603 -66.175 1.00 64.25 155 ALA A C 1
ATOM 1279 O O . ALA A 1 155 ? 38.542 -18.960 -66.963 1.00 64.25 155 ALA A O 1
ATOM 1280 N N . ARG A 1 156 ? 38.915 -19.734 -64.883 1.00 64.75 156 ARG A N 1
ATOM 1281 C CA . ARG A 1 156 ? 37.862 -18.934 -64.242 1.00 64.75 156 ARG A CA 1
ATOM 1282 C C . ARG A 1 156 ? 38.489 -17.644 -63.722 1.00 64.75 156 ARG A C 1
ATOM 1284 O O . ARG A 1 156 ? 39.555 -17.694 -63.111 1.00 64.75 156 ARG A O 1
ATOM 1291 N N . VAL A 1 157 ? 37.838 -16.510 -63.959 1.00 60.56 157 VAL A N 1
ATOM 1292 C CA . VAL A 1 157 ? 38.281 -15.215 -63.425 1.00 60.56 157 VAL A CA 1
ATOM 1293 C C . VAL A 1 157 ? 38.135 -15.233 -61.900 1.00 60.56 157 VAL A C 1
ATOM 1295 O O . VAL A 1 157 ? 37.082 -15.597 -61.381 1.00 60.56 157 VAL A O 1
ATOM 1298 N N . ALA A 1 158 ? 39.191 -14.875 -61.165 1.00 57.81 158 ALA A N 1
ATOM 1299 C CA . ALA A 1 158 ? 39.136 -14.775 -59.709 1.00 57.81 158 ALA A CA 1
ATOM 1300 C C . ALA A 1 158 ? 38.419 -13.476 -59.313 1.00 57.81 158 ALA A C 1
ATOM 1302 O O . ALA A 1 158 ? 39.026 -12.407 -59.282 1.00 57.81 158 ALA A O 1
ATOM 1303 N N . GLN A 1 159 ? 37.122 -13.561 -59.026 1.00 56.66 159 GLN A N 1
ATOM 1304 C CA . GLN A 1 159 ? 36.383 -12.454 -58.427 1.00 56.66 159 GLN A CA 1
ATOM 1305 C C . GLN A 1 159 ? 36.597 -12.466 -56.911 1.00 56.66 159 GLN A C 1
ATOM 1307 O O . GLN A 1 159 ? 36.583 -13.520 -56.271 1.00 56.66 159 GLN A O 1
ATOM 1312 N N . LYS A 1 160 ? 36.793 -11.286 -56.317 1.00 56.12 160 LYS A N 1
ATOM 1313 C CA . LYS A 1 160 ? 36.757 -11.118 -54.863 1.00 56.12 160 LYS A CA 1
ATOM 1314 C C . LYS A 1 160 ? 35.322 -11.418 -54.419 1.00 56.12 160 LYS A C 1
ATOM 1316 O O . LYS A 1 160 ? 34.443 -10.588 -54.601 1.00 56.12 160 LYS A O 1
ATOM 1321 N N . VAL A 1 161 ? 35.101 -12.636 -53.917 1.00 60.78 161 VAL A N 1
ATOM 1322 C CA . VAL A 1 161 ? 33.771 -13.238 -53.681 1.00 60.78 161 VAL A CA 1
ATOM 1323 C C . VAL A 1 161 ? 32.892 -12.401 -52.749 1.00 60.78 161 VAL A C 1
ATOM 1325 O O . VAL A 1 161 ? 31.673 -12.469 -52.838 1.00 60.78 161 VAL A O 1
ATOM 1328 N N . TYR A 1 162 ? 33.499 -11.580 -51.890 1.00 64.31 162 TYR A N 1
ATOM 1329 C CA . TYR A 1 162 ? 32.770 -10.726 -50.965 1.00 64.31 162 TYR A CA 1
ATOM 1330 C C . TYR A 1 162 ? 33.205 -9.263 -51.099 1.00 64.31 162 TYR A C 1
ATOM 1332 O O . TYR A 1 162 ? 34.405 -8.970 -50.971 1.00 64.31 162 TYR A O 1
ATOM 1340 N N . PRO A 1 163 ? 32.258 -8.333 -51.325 1.00 71.62 163 PRO A N 1
ATOM 1341 C CA . PRO A 1 163 ? 32.549 -6.911 -51.268 1.00 71.62 163 PRO A CA 1
ATOM 1342 C C . PRO A 1 163 ? 32.961 -6.518 -49.836 1.00 71.62 163 PRO A C 1
ATOM 1344 O O . PRO A 1 163 ? 32.480 -7.105 -48.861 1.00 71.62 163 PRO A O 1
ATOM 1347 N N . PRO A 1 164 ? 33.868 -5.539 -49.669 1.00 71.44 164 PRO A N 1
ATOM 1348 C CA . PRO A 1 164 ? 34.359 -5.119 -48.351 1.00 71.44 164 PRO A CA 1
ATOM 1349 C C . PRO A 1 164 ? 33.248 -4.556 -47.447 1.00 71.44 164 PRO A C 1
ATOM 1351 O O . PRO A 1 164 ? 33.352 -4.622 -46.223 1.00 71.44 164 PRO A O 1
ATOM 1354 N N . GLU A 1 165 ? 32.164 -4.059 -48.037 1.00 76.88 165 GLU A N 1
ATOM 1355 C CA . GLU A 1 165 ? 30.959 -3.602 -47.339 1.00 76.88 165 GLU A CA 1
ATOM 1356 C C . GLU A 1 165 ? 30.275 -4.739 -46.576 1.00 76.88 165 GLU A C 1
ATOM 1358 O O . GLU A 1 165 ? 29.924 -4.577 -45.408 1.00 76.88 165 GLU A O 1
ATOM 1363 N N . LEU A 1 166 ? 30.174 -5.926 -47.183 1.00 75.00 166 LEU A N 1
ATOM 1364 C CA . LEU A 1 166 ? 29.558 -7.096 -46.558 1.00 75.00 166 LEU A CA 1
ATOM 1365 C C . LEU A 1 166 ? 30.305 -7.494 -45.281 1.00 75.00 166 LEU A C 1
ATOM 1367 O O . LEU A 1 166 ? 29.689 -7.764 -44.253 1.00 75.00 166 LEU A O 1
ATOM 1371 N N . TYR A 1 167 ? 31.638 -7.445 -45.308 1.00 75.06 167 TYR A N 1
ATOM 1372 C CA . TYR A 1 167 ? 32.462 -7.680 -44.121 1.00 75.06 167 TYR A CA 1
ATOM 1373 C C . TYR A 1 167 ? 32.182 -6.659 -43.007 1.00 75.06 167 TYR A C 1
ATOM 1375 O O . TYR A 1 167 ? 32.107 -7.029 -41.834 1.00 75.06 167 TYR A O 1
ATOM 1383 N N . SER A 1 168 ? 31.971 -5.387 -43.360 1.00 75.00 168 SER A N 1
ATOM 1384 C CA . SER A 1 168 ? 31.590 -4.339 -42.403 1.00 75.00 168 SER A CA 1
ATOM 1385 C C . SER A 1 168 ? 30.225 -4.618 -41.762 1.00 75.00 168 SER A C 1
ATOM 1387 O O . SER A 1 168 ? 30.091 -4.539 -40.537 1.00 75.00 168 SER A O 1
ATOM 1389 N N . TYR A 1 169 ? 29.229 -5.026 -42.556 1.00 80.69 169 TYR A N 1
ATOM 1390 C CA . TYR A 1 169 ? 27.908 -5.406 -42.045 1.00 80.69 169 TYR A CA 1
ATOM 1391 C C . TYR A 1 169 ? 27.964 -6.640 -41.142 1.00 80.69 169 TYR A C 1
ATOM 1393 O O . TYR A 1 169 ? 27.401 -6.611 -40.046 1.00 80.69 169 TYR A O 1
ATOM 1401 N N . TYR A 1 170 ? 28.705 -7.682 -41.531 1.00 82.62 170 TYR A N 1
ATOM 1402 C CA . TYR A 1 170 ? 28.912 -8.858 -40.681 1.00 82.62 170 TYR A CA 1
ATOM 1403 C C . TYR A 1 170 ? 29.615 -8.500 -39.374 1.00 82.62 170 TYR A C 1
ATOM 1405 O O . TYR A 1 170 ? 29.185 -8.941 -38.310 1.00 82.62 170 TYR A O 1
ATOM 1413 N N . LYS A 1 171 ? 30.645 -7.650 -39.419 1.00 80.06 171 LYS A N 1
ATOM 1414 C CA . LYS A 1 171 ? 31.339 -7.181 -38.215 1.00 80.06 171 LYS A CA 1
ATOM 1415 C C . LYS A 1 171 ? 30.386 -6.437 -37.275 1.00 80.06 171 LYS A C 1
ATOM 1417 O O . LYS A 1 171 ? 30.365 -6.731 -36.082 1.00 80.06 171 LYS A O 1
ATOM 1422 N N . LYS A 1 172 ? 29.562 -5.521 -37.801 1.00 81.44 172 LYS A N 1
ATOM 1423 C CA . LYS A 1 172 ? 28.531 -4.815 -37.018 1.00 81.44 172 LYS A CA 1
ATOM 1424 C C . LYS A 1 172 ? 27.498 -5.790 -36.435 1.00 81.44 172 LYS A C 1
ATOM 1426 O O . LYS A 1 172 ? 27.123 -5.647 -35.274 1.00 81.44 172 LYS A O 1
ATOM 1431 N N . GLY A 1 173 ? 27.066 -6.784 -37.211 1.00 81.19 173 GLY A N 1
ATOM 1432 C CA . GLY A 1 173 ? 26.129 -7.821 -36.770 1.00 81.19 173 GLY A CA 1
ATOM 1433 C C . GLY A 1 173 ? 26.685 -8.688 -35.639 1.00 81.19 173 GLY A C 1
ATOM 1434 O O . GLY A 1 173 ? 25.994 -8.909 -34.650 1.00 81.19 173 GLY A O 1
ATOM 1435 N N . ILE A 1 174 ? 27.949 -9.105 -35.735 1.00 84.00 174 ILE A N 1
ATOM 1436 C CA . ILE A 1 174 ? 28.626 -9.904 -34.703 1.00 84.00 174 ILE A CA 1
ATOM 1437 C C . ILE A 1 174 ? 28.754 -9.116 -33.396 1.00 84.00 174 ILE A C 1
ATOM 1439 O O . ILE A 1 174 ? 28.450 -9.656 -32.338 1.00 84.00 174 ILE A O 1
ATOM 1443 N N . VAL A 1 175 ? 29.140 -7.837 -33.452 1.00 86.44 175 VAL A N 1
ATOM 1444 C CA . VAL A 1 175 ? 29.223 -6.989 -32.247 1.00 86.44 175 VAL A CA 1
ATOM 1445 C C . VAL A 1 175 ? 27.850 -6.839 -31.589 1.00 86.44 175 VAL A C 1
ATOM 1447 O O . VAL A 1 175 ? 27.726 -7.016 -30.381 1.00 86.44 175 VAL A O 1
ATOM 1450 N N . LYS A 1 176 ? 26.797 -6.585 -32.377 1.00 87.38 176 LYS A N 1
ATOM 1451 C CA . LYS A 1 176 ? 25.423 -6.525 -31.853 1.00 87.38 176 LYS A CA 1
ATOM 1452 C C . LYS A 1 176 ? 24.985 -7.849 -31.226 1.00 87.38 176 LYS A C 1
ATOM 1454 O O . LYS A 1 176 ? 24.329 -7.830 -30.193 1.00 87.38 176 LYS A O 1
ATOM 1459 N N . LEU A 1 177 ? 25.353 -8.978 -31.831 1.00 87.12 177 LEU A N 1
ATOM 1460 C CA . LEU A 1 177 ? 25.031 -10.307 -31.318 1.00 87.12 177 LEU A CA 1
ATOM 1461 C C . LEU A 1 177 ? 25.736 -10.594 -29.987 1.00 87.12 177 LEU A C 1
ATOM 1463 O O . LEU A 1 177 ? 25.102 -11.124 -29.080 1.00 87.12 177 LEU A O 1
ATOM 1467 N N . ILE A 1 178 ? 27.015 -10.228 -29.862 1.00 89.81 178 ILE A N 1
ATOM 1468 C CA . ILE A 1 178 ? 27.771 -10.357 -28.607 1.00 89.81 178 ILE A CA 1
ATOM 1469 C C . ILE A 1 178 ? 27.112 -9.505 -27.519 1.00 89.81 178 ILE A C 1
ATOM 1471 O O . ILE A 1 178 ? 26.740 -10.042 -26.484 1.00 89.81 178 ILE A O 1
ATOM 1475 N N . ASN A 1 179 ? 26.839 -8.228 -27.800 1.00 89.88 179 ASN A N 1
ATOM 1476 C CA . ASN A 1 179 ? 26.185 -7.339 -26.837 1.00 89.88 179 ASN A CA 1
ATOM 1477 C C . ASN A 1 179 ? 24.793 -7.847 -26.423 1.00 89.88 179 ASN A C 1
ATOM 1479 O O . ASN A 1 179 ? 24.395 -7.715 -25.269 1.00 89.88 179 ASN A O 1
ATOM 1483 N N . LEU A 1 180 ? 24.032 -8.423 -27.362 1.00 91.75 180 LEU A N 1
ATOM 1484 C CA . LEU A 1 180 ? 22.729 -9.012 -27.060 1.00 91.75 180 LEU A CA 1
ATOM 1485 C C . LEU A 1 180 ? 22.876 -10.253 -26.175 1.00 91.75 180 LEU A C 1
ATOM 1487 O O . LEU A 1 180 ? 22.110 -10.408 -25.231 1.00 91.75 180 LEU A O 1
ATOM 1491 N N . LYS A 1 181 ? 23.861 -11.112 -26.456 1.00 95.31 181 LYS A N 1
ATOM 1492 C CA . LYS A 1 181 ? 24.167 -12.288 -25.638 1.00 95.31 181 LYS A CA 1
ATOM 1493 C C . LYS A 1 181 ? 24.549 -11.888 -24.212 1.00 95.31 181 LYS A C 1
ATOM 1495 O O . LYS A 1 181 ? 24.040 -12.496 -23.277 1.00 95.31 181 LYS A O 1
ATOM 1500 N N . ASP A 1 182 ? 25.388 -10.869 -24.050 1.00 91.69 182 ASP A N 1
ATOM 1501 C CA . ASP A 1 182 ? 25.801 -10.378 -22.731 1.00 91.69 182 ASP A CA 1
ATOM 1502 C C . ASP A 1 182 ? 24.600 -9.821 -21.959 1.00 91.69 182 ASP A C 1
ATOM 1504 O O . ASP A 1 182 ? 24.382 -10.185 -20.808 1.00 91.69 182 ASP A O 1
ATOM 1508 N N . LYS A 1 183 ? 23.735 -9.049 -22.628 1.00 94.38 183 LYS A N 1
ATOM 1509 C CA . LYS A 1 183 ? 22.498 -8.540 -22.022 1.00 94.38 183 LYS A CA 1
ATOM 1510 C C . LYS A 1 183 ? 21.513 -9.650 -21.643 1.00 94.38 183 LYS A C 1
ATOM 1512 O O . LYS A 1 183 ? 20.839 -9.549 -20.623 1.00 94.38 183 LYS A O 1
ATOM 1517 N N . VAL A 1 184 ? 21.407 -10.703 -22.452 1.00 93.38 184 VAL A N 1
ATOM 1518 C CA . VAL A 1 184 ? 20.599 -11.885 -22.111 1.00 93.38 184 VAL A CA 1
ATOM 1519 C C . VAL A 1 184 ? 21.178 -12.584 -20.884 1.00 93.38 184 VAL A C 1
ATOM 1521 O O . VAL A 1 184 ? 20.421 -12.913 -19.981 1.00 93.38 184 VAL A O 1
ATOM 1524 N N . LEU A 1 185 ? 22.500 -12.739 -20.805 1.00 93.88 185 LEU A N 1
ATOM 1525 C CA . LEU A 1 185 ? 23.167 -13.364 -19.664 1.00 93.88 185 LEU A CA 1
ATOM 1526 C C . LEU A 1 185 ? 23.017 -12.537 -18.373 1.00 93.88 185 LEU A C 1
ATOM 1528 O O . LEU A 1 185 ? 22.788 -13.103 -17.306 1.00 93.88 185 LEU A O 1
ATOM 1532 N N . GLU A 1 186 ? 23.081 -11.207 -18.463 1.00 92.06 186 GLU A N 1
ATOM 1533 C CA . GLU A 1 186 ? 22.751 -10.309 -17.348 1.00 92.06 186 GLU A CA 1
ATOM 1534 C C . GLU A 1 186 ? 21.303 -10.506 -16.885 1.00 92.06 186 GLU A C 1
ATOM 1536 O O . GLU A 1 186 ? 21.053 -10.668 -15.690 1.00 92.06 186 GLU A O 1
ATOM 1541 N N . LEU A 1 187 ? 20.350 -10.547 -17.822 1.00 93.81 187 LEU A N 1
ATOM 1542 C CA . LEU A 1 187 ? 18.942 -10.773 -17.502 1.00 93.81 187 LEU A CA 1
ATOM 1543 C C . LEU A 1 187 ? 18.715 -12.153 -16.872 1.00 93.81 187 LEU A C 1
ATOM 1545 O O . LEU A 1 187 ? 18.019 -12.241 -15.863 1.00 93.81 187 LEU A O 1
ATOM 1549 N N . GLU A 1 188 ? 19.336 -13.211 -17.390 1.00 93.69 188 GLU A N 1
ATOM 1550 C CA . GLU A 1 188 ? 19.285 -14.558 -16.805 1.00 93.69 188 GLU A CA 1
ATOM 1551 C C . GLU A 1 188 ? 19.840 -14.579 -15.375 1.00 93.69 188 GLU A C 1
ATOM 1553 O O . GLU A 1 188 ? 19.232 -15.180 -14.487 1.00 93.69 188 GLU A O 1
ATOM 1558 N N . LEU A 1 189 ? 20.943 -13.867 -15.118 1.00 92.12 189 LEU A N 1
ATOM 1559 C CA . LEU A 1 189 ? 21.525 -13.754 -13.781 1.00 92.12 189 LEU A CA 1
ATOM 1560 C C . LEU A 1 189 ? 20.607 -12.984 -12.824 1.00 92.12 189 LEU A C 1
ATOM 1562 O O . LEU A 1 189 ? 20.410 -13.416 -11.687 1.00 92.12 189 LEU A O 1
ATOM 1566 N N . THR A 1 190 ? 20.005 -11.878 -13.274 1.00 93.44 190 THR A N 1
ATOM 1567 C CA . THR A 1 190 ? 19.022 -11.142 -12.459 1.00 93.44 190 THR A CA 1
ATOM 1568 C C . THR A 1 190 ? 17.776 -11.974 -12.180 1.00 93.44 190 THR A C 1
ATOM 1570 O O . THR A 1 190 ? 17.290 -11.969 -11.054 1.00 93.44 190 THR A O 1
ATOM 1573 N N . ASN A 1 191 ? 17.301 -12.745 -13.158 1.00 92.62 191 ASN A N 1
ATOM 1574 C CA . ASN A 1 191 ? 16.139 -13.606 -12.990 1.00 92.62 191 ASN A CA 1
ATOM 1575 C C . ASN A 1 191 ? 16.435 -14.736 -11.994 1.00 92.62 191 ASN A C 1
ATOM 1577 O O . ASN A 1 191 ? 15.669 -14.954 -11.063 1.00 92.62 191 ASN A O 1
ATOM 1581 N N . SER A 1 192 ? 17.606 -15.373 -12.101 1.00 93.00 192 SER A N 1
ATOM 1582 C CA . SER A 1 192 ? 18.055 -16.377 -11.130 1.00 93.00 192 SER A CA 1
ATOM 1583 C C . SER A 1 192 ? 18.204 -15.795 -9.718 1.00 93.00 192 SER A C 1
ATOM 1585 O O . SER A 1 192 ? 17.832 -16.442 -8.738 1.00 93.00 192 SER A O 1
ATOM 1587 N N . LYS A 1 193 ? 18.691 -14.553 -9.593 1.00 95.25 193 LYS A N 1
ATOM 1588 C CA . LYS A 1 193 ? 18.759 -13.849 -8.306 1.00 95.25 193 LYS A CA 1
ATOM 1589 C C . LYS A 1 193 ? 17.362 -13.623 -7.716 1.00 95.25 193 LYS A C 1
ATOM 1591 O O . LYS A 1 193 ? 17.151 -13.942 -6.549 1.00 95.25 193 LYS A O 1
ATOM 1596 N N . LEU A 1 194 ? 16.415 -13.143 -8.522 1.00 93.94 194 LEU A N 1
ATOM 1597 C CA . LEU A 1 194 ? 15.025 -12.940 -8.106 1.00 93.94 194 LEU A CA 1
ATOM 1598 C C . LEU A 1 194 ? 14.340 -14.259 -7.721 1.00 93.94 194 LEU A C 1
ATOM 1600 O O . LEU A 1 194 ? 13.624 -14.300 -6.727 1.00 93.94 194 LEU A O 1
ATOM 1604 N N . GLU A 1 195 ? 14.589 -15.356 -8.439 1.00 94.88 195 GLU A N 1
ATOM 1605 C CA . GLU A 1 195 ? 14.077 -16.685 -8.072 1.00 94.88 195 GLU A CA 1
ATOM 1606 C C . GLU A 1 195 ? 14.569 -17.132 -6.687 1.00 94.88 195 GLU A C 1
ATOM 1608 O O . GLU A 1 195 ? 13.800 -17.685 -5.895 1.00 94.88 195 GLU A O 1
ATOM 1613 N N . VAL A 1 196 ? 15.842 -16.878 -6.367 1.00 92.38 196 VAL A N 1
ATOM 1614 C CA . VAL A 1 196 ? 16.408 -17.177 -5.044 1.00 92.38 196 VAL A CA 1
ATOM 1615 C C . VAL A 1 196 ? 15.813 -16.268 -3.971 1.00 92.38 196 VAL A C 1
ATOM 1617 O O . VAL A 1 196 ? 15.465 -16.757 -2.897 1.00 92.38 196 VAL A O 1
ATOM 1620 N N . GLU A 1 197 ? 15.658 -14.973 -4.248 1.00 93.06 197 GLU A N 1
ATOM 1621 C CA . GLU A 1 197 ? 15.026 -14.022 -3.324 1.00 93.06 197 GLU A CA 1
ATOM 1622 C C . GLU A 1 197 ? 13.569 -14.402 -3.034 1.00 93.06 197 GLU A C 1
ATOM 1624 O O . GLU A 1 197 ? 13.188 -14.489 -1.869 1.00 93.06 197 GLU A O 1
ATOM 1629 N N . LEU A 1 198 ? 12.784 -14.749 -4.057 1.00 93.12 198 LEU A N 1
ATOM 1630 C CA . LEU A 1 198 ? 11.411 -15.236 -3.895 1.00 93.12 198 LEU A CA 1
ATOM 1631 C C . LEU A 1 198 ? 11.354 -16.532 -3.086 1.00 93.12 198 LEU A C 1
ATOM 1633 O O . LEU A 1 198 ? 10.494 -16.686 -2.218 1.00 93.12 198 LEU A O 1
ATOM 1637 N N . LYS A 1 199 ? 12.280 -17.465 -3.332 1.00 93.75 199 LYS A N 1
ATOM 1638 C CA . LYS A 1 199 ? 12.375 -18.696 -2.543 1.00 93.75 199 LYS A CA 1
ATOM 1639 C C . LYS A 1 199 ? 12.702 -18.401 -1.079 1.00 93.75 199 LYS A C 1
ATOM 1641 O O . LYS A 1 199 ? 12.126 -19.037 -0.199 1.00 93.75 199 LYS A O 1
ATOM 1646 N N . ASN A 1 200 ? 13.608 -17.462 -0.813 1.00 91.88 200 ASN A N 1
ATOM 1647 C CA . ASN A 1 200 ? 13.965 -17.062 0.546 1.00 91.88 200 ASN A CA 1
ATOM 1648 C C . ASN A 1 200 ? 12.788 -16.387 1.256 1.00 91.88 200 ASN A C 1
ATOM 1650 O O . ASN A 1 200 ? 12.494 -16.769 2.384 1.00 91.88 200 ASN A O 1
ATOM 1654 N N . LEU A 1 201 ? 12.077 -15.481 0.580 1.00 90.19 201 LEU A N 1
ATOM 1655 C CA . LEU A 1 201 ? 10.862 -14.851 1.104 1.00 90.19 201 LEU A CA 1
ATOM 1656 C C . LEU A 1 201 ? 9.784 -15.892 1.419 1.00 90.19 201 LEU A C 1
ATOM 1658 O O . LEU A 1 201 ? 9.252 -15.908 2.521 1.00 90.19 201 LEU A O 1
ATOM 1662 N N . TYR A 1 202 ? 9.533 -16.839 0.511 1.00 91.56 202 TYR A N 1
ATOM 1663 C CA . TYR A 1 202 ? 8.572 -17.916 0.758 1.00 91.56 202 TYR A CA 1
ATOM 1664 C C . TYR A 1 202 ? 8.967 -18.783 1.963 1.00 91.56 202 TYR A C 1
ATOM 1666 O O . TYR A 1 202 ? 8.123 -19.155 2.780 1.00 91.56 202 TYR A O 1
ATOM 1674 N N . MET A 1 203 ? 10.255 -19.115 2.093 1.00 89.81 203 MET A N 1
ATOM 1675 C CA . MET A 1 203 ? 10.771 -19.855 3.247 1.00 89.81 203 MET A CA 1
ATOM 1676 C C . MET A 1 203 ? 10.641 -19.049 4.543 1.00 89.81 203 MET A C 1
ATOM 1678 O O . MET A 1 203 ? 10.321 -19.631 5.578 1.00 89.81 203 MET A O 1
ATOM 1682 N N . GLU A 1 204 ? 10.868 -17.738 4.494 1.00 89.25 204 GLU A N 1
ATOM 1683 C CA . GLU A 1 204 ? 10.710 -16.828 5.626 1.00 89.25 204 GLU A CA 1
ATOM 1684 C C . GLU A 1 204 ? 9.243 -16.716 6.057 1.00 89.25 204 GLU A C 1
ATOM 1686 O O . GLU A 1 204 ? 8.955 -16.865 7.243 1.00 89.25 204 GLU A O 1
ATOM 1691 N N . ASP A 1 205 ? 8.314 -16.556 5.116 1.00 86.62 205 ASP A N 1
ATOM 1692 C CA . ASP A 1 205 ? 6.874 -16.521 5.387 1.00 86.62 205 ASP A CA 1
ATOM 1693 C C . ASP A 1 205 ? 6.389 -17.850 5.969 1.00 86.62 205 ASP A C 1
ATOM 1695 O O . ASP A 1 205 ? 5.723 -17.877 7.004 1.00 86.62 205 ASP A O 1
ATOM 1699 N N . THR A 1 206 ? 6.821 -18.972 5.386 1.00 86.88 206 THR A N 1
ATOM 1700 C CA . THR A 1 206 ? 6.512 -20.313 5.906 1.00 86.88 206 THR A CA 1
ATOM 1701 C C . THR A 1 206 ? 7.100 -20.515 7.307 1.00 86.88 206 THR A C 1
ATOM 1703 O O . THR A 1 206 ? 6.506 -21.174 8.163 1.00 86.88 206 THR A O 1
ATOM 1706 N N . TYR A 1 207 ? 8.290 -19.974 7.575 1.00 87.56 207 TYR A N 1
ATOM 1707 C CA . TYR A 1 207 ? 8.919 -20.040 8.892 1.00 87.56 207 TYR A CA 1
ATOM 1708 C C . TYR A 1 207 ? 8.179 -19.175 9.919 1.00 87.56 207 TYR A C 1
ATOM 1710 O O . TYR A 1 207 ? 7.903 -19.658 11.020 1.00 87.56 207 TYR A O 1
ATOM 1718 N N . LYS A 1 208 ? 7.795 -17.948 9.553 1.00 86.12 208 LYS A N 1
ATOM 1719 C CA . LYS A 1 208 ? 6.971 -17.051 10.377 1.00 86.12 208 LYS A CA 1
ATOM 1720 C C . LYS A 1 208 ? 5.622 -17.684 10.696 1.00 86.12 208 LYS A C 1
ATOM 1722 O O . LYS A 1 208 ? 5.245 -17.726 11.863 1.00 86.12 208 LYS A O 1
ATOM 1727 N N . GLU A 1 209 ? 4.944 -18.253 9.704 1.00 82.19 209 GLU A N 1
ATOM 1728 C CA . GLU A 1 209 ? 3.675 -18.961 9.887 1.00 82.19 209 GLU A CA 1
ATOM 1729 C C . GLU A 1 209 ? 3.839 -20.173 10.817 1.00 82.19 209 GLU A C 1
ATOM 1731 O O . GLU A 1 209 ? 3.048 -20.376 11.738 1.00 82.19 209 GLU A O 1
ATOM 1736 N N . ASN A 1 210 ? 4.912 -20.952 10.652 1.00 80.50 210 ASN A N 1
ATOM 1737 C CA . ASN A 1 210 ? 5.211 -22.080 11.533 1.00 80.50 210 ASN A CA 1
ATOM 1738 C C . ASN A 1 210 ? 5.555 -21.657 12.968 1.00 80.50 210 ASN A C 1
ATOM 1740 O O . ASN A 1 210 ? 5.210 -22.379 13.903 1.00 80.50 210 ASN A O 1
ATOM 1744 N N . ILE A 1 211 ? 6.230 -20.522 13.167 1.00 82.12 211 ILE A N 1
ATOM 1745 C CA . ILE A 1 211 ? 6.456 -19.953 14.501 1.00 82.12 211 ILE A CA 1
ATOM 1746 C C . ILE A 1 211 ? 5.131 -19.501 15.108 1.00 82.12 211 ILE A C 1
ATOM 1748 O O . ILE A 1 211 ? 4.846 -19.862 16.249 1.00 82.12 211 ILE A O 1
ATOM 1752 N N . LEU A 1 212 ? 4.312 -18.767 14.352 1.00 74.38 212 LEU A N 1
ATOM 1753 C CA . LEU A 1 212 ? 3.015 -18.275 14.809 1.00 74.38 212 LEU A CA 1
ATOM 1754 C C . LEU A 1 212 ? 2.113 -19.442 15.237 1.00 74.38 212 LEU A C 1
ATOM 1756 O O . LEU A 1 212 ? 1.547 -19.424 16.325 1.00 74.38 212 LEU A O 1
ATOM 1760 N N . ASN A 1 213 ? 2.081 -20.506 14.431 1.00 76.50 213 ASN A N 1
ATOM 1761 C CA . ASN A 1 213 ? 1.316 -21.725 14.693 1.00 76.50 213 ASN A CA 1
ATOM 1762 C C . ASN A 1 213 ? 1.852 -22.560 15.870 1.00 76.50 213 ASN A C 1
ATOM 1764 O O . ASN A 1 213 ? 1.104 -23.351 16.450 1.00 76.50 213 ASN A O 1
ATOM 1768 N N . LYS A 1 214 ? 3.141 -22.440 16.215 1.00 77.69 214 LYS A N 1
ATOM 1769 C CA . LYS A 1 214 ? 3.725 -23.070 17.413 1.00 77.69 214 LYS A CA 1
ATOM 1770 C C . LYS A 1 214 ? 3.446 -22.240 18.665 1.00 77.69 214 LYS A C 1
ATOM 1772 O O . LYS A 1 214 ? 2.991 -22.789 19.661 1.00 77.69 214 LYS A O 1
ATOM 1777 N N . LEU A 1 215 ? 3.608 -20.919 18.586 1.00 64.12 215 LEU A N 1
ATOM 1778 C CA . LEU A 1 215 ? 3.249 -19.984 19.659 1.00 64.12 215 LEU A CA 1
ATOM 1779 C C . LEU A 1 215 ? 1.753 -20.044 19.998 1.00 64.12 215 LEU A C 1
ATOM 1781 O O . LEU A 1 215 ? 1.392 -19.956 21.167 1.00 64.12 215 LEU A O 1
ATOM 1785 N N . SER A 1 216 ? 0.885 -20.260 19.006 1.00 59.66 216 SER A N 1
ATOM 1786 C CA . SER A 1 216 ? -0.558 -20.407 19.225 1.00 59.66 216 SER A CA 1
ATOM 1787 C C . SER A 1 216 ? -0.968 -21.768 19.802 1.00 59.66 216 SER A C 1
ATOM 1789 O O . SER A 1 216 ? -2.118 -21.924 20.205 1.00 59.66 216 SER A O 1
ATOM 1791 N N . LYS A 1 217 ? -0.082 -22.775 19.799 1.00 58.81 217 LYS A N 1
ATOM 1792 C CA . LYS A 1 217 ? -0.369 -24.125 20.318 1.00 58.81 217 LYS A CA 1
ATOM 1793 C C . LYS A 1 217 ? 0.182 -24.376 21.721 1.00 58.81 217 LYS A C 1
ATOM 1795 O O . LYS A 1 217 ? -0.376 -25.220 22.415 1.00 58.81 217 LYS A O 1
ATOM 1800 N N . ASP A 1 218 ? 1.198 -23.628 22.146 1.00 49.06 218 ASP A N 1
ATOM 1801 C CA . ASP A 1 218 ? 1.893 -23.861 23.419 1.00 49.06 218 ASP A CA 1
ATOM 1802 C C . ASP A 1 218 ? 1.523 -22.872 24.546 1.00 49.06 218 ASP A C 1
ATOM 1804 O O . ASP A 1 218 ? 2.203 -22.840 25.570 1.00 49.06 218 ASP A O 1
ATOM 1808 N N . CYS A 1 219 ? 0.435 -22.098 24.426 1.00 34.56 219 CYS A N 1
ATOM 1809 C CA . CYS A 1 219 ? -0.014 -21.202 25.501 1.00 34.56 219 CYS A CA 1
ATOM 1810 C C . CYS A 1 219 ? -1.421 -21.572 26.022 1.00 34.56 219 CYS A C 1
ATOM 1812 O O . CYS A 1 219 ? -2.400 -21.421 25.285 1.00 34.56 219 CYS A O 1
ATOM 1814 N N . PRO A 1 220 ? -1.563 -22.043 27.280 1.00 42.16 220 PRO A N 1
ATOM 1815 C CA . PRO A 1 220 ? -2.836 -21.998 27.989 1.00 42.16 220 PRO A CA 1
ATOM 1816 C C . PRO A 1 220 ? -3.188 -20.533 28.273 1.00 42.16 220 PRO A C 1
ATOM 1818 O O . PRO A 1 220 ? -2.314 -19.748 28.632 1.00 42.16 220 PRO A O 1
ATOM 1821 N N . GLN A 1 221 ? -4.462 -20.177 28.103 1.00 49.19 221 GLN A N 1
ATOM 1822 C CA . GLN A 1 221 ? -5.006 -18.863 28.458 1.00 49.19 221 GLN A CA 1
ATOM 1823 C C . GLN A 1 221 ? -4.583 -18.469 29.877 1.00 49.19 221 GLN A C 1
ATOM 1825 O O . GLN A 1 221 ? -4.979 -19.178 30.789 1.00 49.19 221 GLN A O 1
ATOM 1830 N N . GLU A 1 222 ? -3.845 -17.366 30.040 1.00 34.91 222 GLU A N 1
ATOM 1831 C CA . GLU A 1 222 ? -4.000 -16.367 31.112 1.00 34.91 222 GLU A CA 1
ATOM 1832 C C . GLU A 1 222 ? -3.264 -15.066 30.730 1.00 34.91 222 GLU A C 1
ATOM 1834 O O . GLU A 1 222 ? -2.329 -15.050 29.927 1.00 34.91 222 GLU A O 1
ATOM 1839 N N . ASP A 1 223 ? -3.763 -13.971 31.294 1.00 42.12 223 ASP A N 1
ATOM 1840 C CA . ASP A 1 223 ? -3.407 -12.571 31.087 1.00 42.12 223 ASP A CA 1
ATOM 1841 C C . ASP A 1 223 ? -1.901 -12.251 31.185 1.00 42.12 223 ASP A C 1
ATOM 1843 O O . ASP A 1 223 ? -1.212 -12.718 32.087 1.00 42.12 223 ASP A O 1
ATOM 1847 N N . SER A 1 224 ? -1.386 -11.348 30.337 1.00 33.41 224 SER A N 1
ATOM 1848 C CA . SER A 1 224 ? -0.646 -10.153 30.796 1.00 33.41 224 SER A CA 1
ATOM 1849 C C . SER A 1 224 ? -0.056 -9.311 29.656 1.00 33.41 224 SER A C 1
ATOM 1851 O O . SER A 1 224 ? 0.218 -9.748 28.543 1.00 33.41 224 SER A O 1
ATOM 1853 N N . MET A 1 225 ? 0.103 -8.043 30.012 1.00 32.34 225 MET A N 1
ATOM 1854 C CA . MET A 1 225 ? 0.636 -6.899 29.294 1.00 32.34 225 MET A CA 1
ATOM 1855 C C . MET A 1 225 ? 2.101 -6.994 28.804 1.00 32.34 225 MET A C 1
ATOM 1857 O O . MET A 1 225 ? 2.981 -7.436 29.532 1.00 32.34 225 MET A O 1
ATOM 1861 N N . LEU A 1 226 ? 2.329 -6.294 27.679 1.00 38.97 226 LEU A N 1
ATOM 1862 C CA . LEU A 1 226 ? 3.449 -5.379 27.364 1.00 38.97 226 LEU A CA 1
ATOM 1863 C C . LEU A 1 226 ? 4.816 -5.896 26.834 1.00 38.97 226 LEU A C 1
ATOM 1865 O O . LEU A 1 226 ? 5.469 -6.763 27.396 1.00 38.97 226 LEU A O 1
ATOM 1869 N N . ILE A 1 227 ? 5.285 -5.116 25.838 1.00 34.00 227 ILE A N 1
ATOM 1870 C CA . ILE A 1 227 ? 6.659 -4.836 25.355 1.00 34.00 227 ILE A CA 1
ATOM 1871 C C . ILE A 1 227 ? 7.155 -5.641 24.139 1.00 34.00 227 ILE A C 1
ATOM 1873 O O . ILE A 1 227 ? 7.565 -6.791 24.237 1.00 34.00 227 ILE A O 1
ATOM 1877 N N . ALA A 1 228 ? 7.259 -4.941 23.003 1.00 33.41 228 ALA A N 1
ATOM 1878 C CA . ALA A 1 228 ? 8.136 -5.282 21.883 1.00 33.41 228 ALA A CA 1
ATOM 1879 C C . ALA A 1 228 ? 9.271 -4.238 21.794 1.00 33.41 228 ALA A C 1
ATOM 1881 O O . ALA A 1 228 ? 8.970 -3.041 21.858 1.00 33.41 228 ALA A O 1
ATOM 1882 N N . PRO A 1 229 ? 10.553 -4.629 21.640 1.00 42.03 229 PRO A N 1
ATOM 1883 C CA . PRO A 1 229 ? 11.621 -3.702 21.288 1.00 42.03 229 PRO A CA 1
ATOM 1884 C C . PRO A 1 229 ? 11.980 -3.780 19.793 1.00 42.03 229 PRO A C 1
ATOM 1886 O O . PRO A 1 229 ? 12.176 -4.854 19.231 1.00 42.03 229 PRO A O 1
ATOM 1889 N N . ASN A 1 230 ? 12.103 -2.596 19.187 1.00 39.44 230 ASN A N 1
ATOM 1890 C CA . ASN A 1 230 ? 12.657 -2.326 17.859 1.00 39.44 230 ASN A CA 1
ATOM 1891 C C . ASN A 1 230 ? 14.121 -2.780 17.736 1.00 39.44 230 ASN A C 1
ATOM 1893 O O . ASN A 1 230 ? 14.961 -2.351 18.529 1.00 39.44 230 ASN A O 1
ATOM 1897 N N . ILE A 1 231 ? 14.447 -3.535 16.684 1.00 41.81 231 ILE A N 1
ATOM 1898 C CA . ILE A 1 231 ? 15.818 -3.745 16.199 1.00 41.81 231 ILE A CA 1
ATOM 1899 C C . ILE A 1 231 ? 15.772 -3.744 14.669 1.00 41.81 231 ILE A C 1
ATOM 1901 O O . ILE A 1 231 ? 15.445 -4.768 14.092 1.00 41.81 231 ILE A O 1
ATOM 1905 N N . GLU A 1 232 ? 16.097 -2.614 14.031 1.00 35.72 232 GLU A N 1
ATOM 1906 C CA . GLU A 1 232 ? 16.638 -2.550 12.658 1.00 35.72 232 GLU A CA 1
ATOM 1907 C C . GLU A 1 232 ? 17.000 -1.099 12.297 1.00 35.72 232 GLU A C 1
ATOM 1909 O O . GLU A 1 232 ? 16.176 -0.319 11.837 1.00 35.72 232 GLU A O 1
ATOM 1914 N N . LEU A 1 233 ? 18.244 -0.700 12.581 1.00 34.53 233 LEU A N 1
ATOM 1915 C CA . LEU A 1 233 ? 18.834 0.565 12.120 1.00 34.53 233 LEU A CA 1
ATOM 1916 C C . LEU A 1 233 ? 20.351 0.495 12.330 1.00 34.53 233 LEU A C 1
ATOM 1918 O O . LEU A 1 233 ? 20.862 1.066 13.286 1.00 34.53 233 LEU A O 1
ATOM 1922 N N . LEU A 1 234 ? 21.084 -0.278 11.515 1.00 34.25 234 LEU A N 1
ATOM 1923 C CA . LEU A 1 234 ? 22.561 -0.249 11.558 1.00 34.25 234 LEU A CA 1
ATOM 1924 C C . LEU A 1 234 ? 23.312 -0.761 10.311 1.00 34.25 234 LEU A C 1
ATOM 1926 O O . LEU A 1 234 ? 24.527 -0.915 10.383 1.00 34.25 234 LEU A O 1
ATOM 1930 N N . ASN A 1 235 ? 22.668 -0.963 9.157 1.00 37.44 235 ASN A N 1
ATOM 1931 C CA . ASN A 1 235 ? 23.350 -1.491 7.964 1.00 37.44 235 ASN A CA 1
ATOM 1932 C C . ASN A 1 235 ? 23.131 -0.635 6.711 1.00 37.44 235 ASN A C 1
ATOM 1934 O O . ASN A 1 235 ? 22.567 -1.131 5.748 1.00 37.44 235 ASN A O 1
ATOM 1938 N N . GLU A 1 236 ? 23.590 0.623 6.683 1.00 36.03 236 GLU A N 1
ATOM 1939 C CA . GLU A 1 236 ? 23.565 1.384 5.415 1.00 36.03 236 GLU A CA 1
ATOM 1940 C C . GLU A 1 236 ? 24.605 2.513 5.260 1.00 36.03 236 GLU A C 1
ATOM 1942 O O . GLU A 1 236 ? 24.454 3.393 4.422 1.00 36.03 236 GLU A O 1
ATOM 1947 N N . VAL A 1 237 ? 25.722 2.488 6.002 1.00 33.69 237 VAL A N 1
ATOM 1948 C CA . VAL A 1 237 ? 26.814 3.471 5.808 1.00 33.69 237 VAL A CA 1
ATOM 1949 C C . VAL A 1 237 ? 28.149 2.770 5.597 1.00 33.69 237 VAL A C 1
ATOM 1951 O O . VAL A 1 237 ? 29.029 2.763 6.455 1.00 33.69 237 VAL A O 1
ATOM 1954 N N . LYS A 1 238 ? 28.287 2.129 4.439 1.00 34.94 238 LYS A N 1
ATOM 1955 C CA . LYS A 1 238 ? 29.582 1.788 3.839 1.00 34.94 238 LYS A CA 1
ATOM 1956 C C . LYS A 1 238 ? 29.332 1.309 2.420 1.00 34.94 238 LYS A C 1
ATOM 1958 O O . LYS A 1 238 ? 29.033 0.140 2.232 1.00 34.94 238 LYS A O 1
ATOM 1963 N N . ASN A 1 239 ? 29.369 2.233 1.462 1.00 33.47 239 ASN A N 1
ATOM 1964 C CA . ASN A 1 239 ? 29.891 2.040 0.104 1.00 33.47 239 ASN A CA 1
ATOM 1965 C C . ASN A 1 239 ? 29.522 3.253 -0.758 1.00 33.47 239 ASN A C 1
ATOM 1967 O O . ASN A 1 239 ? 28.358 3.399 -1.121 1.00 33.47 239 ASN A O 1
ATOM 1971 N N . ARG A 1 240 ? 30.543 4.052 -1.102 1.00 33.19 240 ARG A N 1
ATOM 1972 C CA . ARG A 1 240 ? 30.769 4.790 -2.367 1.00 33.19 240 ARG A CA 1
ATOM 1973 C C . ARG A 1 240 ? 31.427 6.147 -2.113 1.00 33.19 240 ARG A C 1
ATOM 1975 O O . ARG A 1 240 ? 30.789 7.188 -2.168 1.00 33.19 240 ARG A O 1
ATOM 1982 N N . GLU A 1 241 ? 32.733 6.094 -1.877 1.00 34.81 241 GLU A N 1
ATOM 1983 C CA . GLU A 1 241 ? 33.671 7.110 -2.354 1.00 34.81 241 GLU A CA 1
ATOM 1984 C C . GLU A 1 241 ? 34.353 6.504 -3.585 1.00 34.81 241 GLU A C 1
ATOM 1986 O O . GLU A 1 241 ? 35.242 5.681 -3.420 1.00 34.81 241 GLU A O 1
ATOM 1991 N N . GLU A 1 242 ? 33.911 6.848 -4.795 1.00 37.12 242 GLU A N 1
ATOM 1992 C CA . GLU A 1 242 ? 34.761 6.826 -5.994 1.00 37.12 242 GLU A CA 1
ATOM 1993 C C . GLU A 1 242 ? 34.356 8.019 -6.870 1.00 37.12 242 GLU A C 1
ATOM 1995 O O . GLU A 1 242 ? 33.179 8.238 -7.159 1.00 37.12 242 GLU A O 1
ATOM 2000 N N . GLU A 1 243 ? 35.355 8.840 -7.178 1.00 41.19 243 GLU A N 1
ATOM 2001 C CA . GLU A 1 243 ? 35.271 10.130 -7.851 1.00 41.19 243 GLU A CA 1
ATOM 2002 C C . GLU A 1 243 ? 35.045 9.955 -9.363 1.00 41.19 243 GLU A C 1
ATOM 2004 O O . GLU A 1 243 ? 35.817 9.273 -10.034 1.00 41.19 243 GLU A O 1
ATOM 2009 N N . GLU A 1 244 ? 34.057 10.654 -9.925 1.00 38.66 244 GLU A N 1
ATOM 2010 C CA . GLU A 1 244 ? 34.035 11.003 -11.349 1.00 38.66 244 GLU A CA 1
ATOM 2011 C C . GLU A 1 244 ? 34.092 12.529 -11.480 1.00 38.66 244 GLU A C 1
ATOM 2013 O O . GLU A 1 244 ? 33.307 13.269 -10.886 1.00 38.66 244 GLU A O 1
ATOM 2018 N N . SER A 1 245 ? 35.073 13.008 -12.241 1.00 43.56 245 SER A N 1
ATOM 2019 C CA . SER A 1 245 ? 35.322 14.422 -12.507 1.00 43.56 245 SER A CA 1
ATOM 2020 C C . SER A 1 245 ? 34.137 15.067 -13.236 1.00 43.56 245 SER A C 1
ATOM 2022 O O . SER A 1 245 ? 33.867 14.743 -14.393 1.00 43.56 245 SER A O 1
ATOM 2024 N N . ILE A 1 246 ? 33.459 16.007 -12.573 1.00 45.00 246 ILE A N 1
ATOM 2025 C CA . ILE A 1 246 ? 32.335 16.769 -13.128 1.00 45.00 246 ILE A CA 1
ATOM 2026 C C . ILE A 1 246 ? 32.870 17.920 -13.996 1.00 45.00 246 ILE A C 1
ATOM 2028 O O . ILE A 1 246 ? 33.665 18.744 -13.542 1.00 45.00 246 ILE A O 1
ATOM 2032 N N . ASN A 1 247 ? 32.413 17.983 -15.250 1.00 49.78 247 ASN A N 1
ATOM 2033 C CA . ASN A 1 247 ? 32.665 19.096 -16.165 1.00 49.78 247 ASN A CA 1
ATOM 2034 C C . ASN A 1 247 ? 31.975 20.373 -15.656 1.00 49.78 247 ASN A C 1
ATOM 2036 O O . ASN A 1 247 ? 30.760 20.415 -15.482 1.00 49.78 247 ASN A O 1
ATOM 2040 N N . LEU A 1 248 ? 32.759 21.438 -15.466 1.00 46.34 248 LEU A N 1
ATOM 2041 C CA . LEU A 1 248 ? 32.326 22.724 -14.900 1.00 46.34 248 LEU A CA 1
ATOM 2042 C C . LEU A 1 248 ? 31.300 23.497 -15.756 1.00 46.34 248 LEU A C 1
ATOM 2044 O O . LEU A 1 248 ? 30.704 24.439 -15.251 1.00 46.34 248 LEU A O 1
ATOM 2048 N N . SER A 1 249 ? 31.054 23.109 -17.013 1.00 52.56 249 SER A N 1
ATOM 2049 C CA . SER A 1 249 ? 30.076 23.773 -17.893 1.00 52.56 249 SER A CA 1
ATOM 2050 C C . SER A 1 249 ? 28.625 23.330 -17.683 1.00 52.56 249 SER A C 1
ATOM 2052 O O . SER A 1 249 ? 27.718 24.057 -18.073 1.00 52.56 249 SER A O 1
ATOM 2054 N N . ASP A 1 250 ? 28.397 22.165 -17.070 1.00 51.94 250 ASP A N 1
ATOM 2055 C CA . ASP A 1 250 ? 27.045 21.621 -16.845 1.00 51.94 250 ASP A CA 1
ATOM 2056 C C . ASP A 1 250 ? 26.451 22.074 -15.495 1.00 51.94 250 ASP A C 1
ATOM 2058 O O . ASP A 1 250 ? 25.266 21.878 -15.215 1.00 51.94 250 ASP A O 1
ATOM 2062 N N . ILE A 1 251 ? 27.275 22.700 -14.647 1.00 51.28 251 ILE A N 1
ATOM 2063 C CA . ILE A 1 251 ? 26.882 23.206 -13.328 1.00 51.28 251 ILE A CA 1
ATOM 2064 C C . ILE A 1 251 ? 26.129 24.537 -13.465 1.00 51.28 251 ILE A C 1
ATOM 2066 O O . ILE A 1 251 ? 25.109 24.719 -12.804 1.00 51.28 251 ILE A O 1
ATOM 2070 N N . ASP A 1 252 ? 26.552 25.424 -14.370 1.00 47.09 252 ASP A N 1
ATOM 2071 C CA . ASP A 1 252 ? 25.943 26.754 -14.518 1.00 47.09 252 ASP A CA 1
ATOM 2072 C C . ASP A 1 252 ? 24.498 26.682 -15.045 1.00 47.09 252 ASP A C 1
ATOM 2074 O O . ASP A 1 252 ? 23.618 27.361 -14.516 1.00 47.09 252 ASP A O 1
ATOM 2078 N N . SER A 1 253 ? 24.199 25.779 -15.990 1.00 55.81 253 SER A N 1
ATOM 2079 C CA . SER A 1 253 ? 22.821 25.567 -16.468 1.00 55.81 253 SER A CA 1
ATOM 2080 C C . SER A 1 253 ? 21.918 24.883 -15.436 1.00 55.81 253 SER A C 1
ATOM 2082 O O . SER A 1 253 ? 20.708 25.102 -15.425 1.00 55.81 253 SER A O 1
ATOM 2084 N N . ASN A 1 254 ? 22.492 24.059 -14.552 1.00 53.75 254 ASN A N 1
ATOM 2085 C CA . ASN A 1 254 ? 21.751 23.431 -13.457 1.00 53.75 254 ASN A CA 1
ATOM 2086 C C . ASN A 1 254 ? 21.460 24.420 -12.319 1.00 53.75 254 ASN A C 1
ATOM 2088 O O . ASN A 1 254 ? 20.405 24.324 -11.698 1.00 53.75 254 ASN A O 1
ATOM 2092 N N . ILE A 1 255 ? 22.349 25.381 -12.052 1.00 54.78 255 ILE A N 1
ATOM 2093 C CA . ILE A 1 255 ? 22.115 26.421 -11.039 1.00 54.78 255 ILE A CA 1
ATOM 2094 C C . ILE A 1 255 ? 20.975 27.353 -11.471 1.00 54.78 255 ILE A C 1
ATOM 2096 O O . ILE A 1 255 ? 20.122 27.671 -10.642 1.00 54.78 255 ILE A O 1
ATOM 2100 N N . GLU A 1 256 ? 20.908 27.733 -12.749 1.00 54.22 256 GLU A N 1
ATOM 2101 C CA . GLU A 1 256 ? 19.839 28.596 -13.279 1.00 54.22 256 GLU A CA 1
ATOM 2102 C C . GLU A 1 256 ? 18.466 27.891 -13.213 1.00 54.22 256 GLU A C 1
ATOM 2104 O O . GLU A 1 256 ? 17.501 28.442 -12.685 1.00 54.22 256 GLU A O 1
ATOM 2109 N N . ALA A 1 257 ? 18.402 26.605 -13.585 1.00 57.31 257 ALA A N 1
ATOM 2110 C CA . ALA A 1 257 ? 17.176 25.807 -13.481 1.00 57.31 257 ALA A CA 1
ATOM 2111 C C . ALA A 1 257 ? 16.723 25.551 -12.025 1.00 57.31 257 ALA A C 1
ATOM 2113 O O . ALA A 1 257 ? 15.523 25.491 -11.747 1.00 57.31 257 ALA A O 1
ATOM 2114 N N . ILE A 1 258 ? 17.657 25.411 -11.076 1.00 53.94 258 ILE A N 1
ATOM 2115 C CA . ILE A 1 258 ? 17.339 25.250 -9.645 1.00 53.94 258 ILE A CA 1
ATOM 2116 C C . ILE A 1 258 ? 16.846 26.573 -9.037 1.00 53.94 258 ILE A C 1
ATOM 2118 O O . ILE A 1 258 ? 15.961 26.556 -8.176 1.00 53.94 258 ILE A O 1
ATOM 2122 N N . GLN A 1 259 ? 17.370 27.717 -9.487 1.00 55.16 259 GLN A N 1
ATOM 2123 C CA . GLN A 1 259 ? 16.889 29.034 -9.059 1.00 55.16 259 GLN A CA 1
ATOM 2124 C C . GLN A 1 259 ? 15.452 29.290 -9.530 1.00 55.16 259 GLN A C 1
ATOM 2126 O O . GLN A 1 259 ? 14.628 29.707 -8.715 1.00 55.16 259 GLN A O 1
ATOM 2131 N N . ASP A 1 260 ? 15.119 28.939 -10.772 1.00 56.91 260 ASP A N 1
ATOM 2132 C CA . ASP A 1 260 ? 13.762 29.109 -11.308 1.00 56.91 260 ASP A CA 1
ATOM 2133 C C . ASP A 1 260 ? 12.727 28.235 -10.578 1.00 56.91 260 ASP A C 1
ATOM 2135 O O . ASP A 1 260 ? 11.639 28.702 -10.238 1.00 56.91 260 ASP A O 1
ATOM 2139 N N . ILE A 1 261 ? 13.076 26.987 -10.241 1.00 59.56 261 ILE A N 1
ATOM 2140 C CA . ILE A 1 261 ? 12.195 26.094 -9.466 1.00 59.56 261 ILE A CA 1
ATOM 2141 C C . ILE A 1 261 ? 11.998 26.616 -8.033 1.00 59.56 261 ILE A C 1
ATOM 2143 O O . ILE A 1 261 ? 10.891 26.549 -7.492 1.00 59.56 261 ILE A O 1
ATOM 2147 N N . SER A 1 262 ? 13.049 27.167 -7.420 1.00 64.94 262 SER A N 1
ATOM 2148 C CA . SER A 1 262 ? 12.987 27.757 -6.077 1.00 64.94 262 SER A CA 1
ATOM 2149 C C . SER A 1 262 ? 12.093 29.004 -6.030 1.00 64.94 262 SER A C 1
ATOM 2151 O O . SER A 1 262 ? 11.326 29.181 -5.080 1.00 64.94 262 SER A O 1
ATOM 2153 N N . ILE A 1 263 ? 12.126 29.838 -7.076 1.00 67.81 263 ILE A N 1
ATOM 2154 C CA . ILE A 1 263 ? 11.278 31.035 -7.191 1.00 67.81 263 ILE A CA 1
ATOM 2155 C C . ILE A 1 263 ? 9.805 30.643 -7.349 1.00 67.81 263 ILE A C 1
ATOM 2157 O O . ILE A 1 263 ? 8.964 31.157 -6.611 1.00 67.81 263 ILE A O 1
ATOM 2161 N N . VAL A 1 264 ? 9.490 29.678 -8.219 1.00 69.25 264 VAL A N 1
ATOM 2162 C CA . VAL A 1 264 ? 8.105 29.207 -8.418 1.00 69.25 264 VAL A CA 1
ATOM 2163 C C . VAL A 1 264 ? 7.534 28.591 -7.133 1.00 69.25 264 VAL A C 1
ATOM 2165 O O . VAL A 1 264 ? 6.414 28.912 -6.735 1.00 69.25 264 VAL A O 1
ATOM 2168 N N . ALA A 1 265 ? 8.322 27.785 -6.413 1.00 69.25 265 ALA A N 1
ATOM 2169 C CA . ALA A 1 265 ? 7.901 27.220 -5.129 1.00 69.25 265 ALA A CA 1
ATOM 2170 C C . ALA A 1 265 ? 7.708 28.295 -4.037 1.00 69.25 265 ALA A C 1
ATOM 2172 O O . ALA A 1 265 ? 6.850 28.157 -3.159 1.00 69.25 265 ALA A O 1
ATOM 2173 N N . ALA A 1 266 ? 8.488 29.379 -4.065 1.00 71.00 266 ALA A N 1
ATOM 2174 C CA . ALA A 1 266 ? 8.314 30.503 -3.148 1.00 71.00 266 ALA A CA 1
ATOM 2175 C C . ALA A 1 266 ? 7.045 31.316 -3.466 1.00 71.00 266 ALA A C 1
ATOM 2177 O O . ALA A 1 266 ? 6.325 31.709 -2.544 1.00 71.00 266 ALA A O 1
ATOM 2178 N N . GLU A 1 267 ? 6.734 31.526 -4.747 1.00 73.56 267 GLU A N 1
ATOM 2179 C CA . GLU A 1 267 ? 5.521 32.222 -5.189 1.00 73.56 267 GLU A CA 1
ATOM 2180 C C . GLU A 1 267 ? 4.244 31.450 -4.822 1.00 73.56 267 GLU A C 1
ATOM 2182 O O . GLU A 1 267 ? 3.312 32.043 -4.265 1.00 73.56 267 GLU A O 1
ATOM 2187 N N . GLU A 1 268 ? 4.225 30.127 -5.014 1.00 73.50 268 GLU A N 1
ATOM 2188 C CA . GLU A 1 268 ? 3.100 29.274 -4.602 1.00 73.50 268 GLU A CA 1
ATOM 2189 C C . GLU A 1 268 ? 2.875 29.312 -3.081 1.00 73.50 268 GLU A C 1
ATOM 2191 O O . GLU A 1 268 ? 1.738 29.435 -2.613 1.00 73.50 268 GLU A O 1
ATOM 2196 N N . ASN A 1 269 ? 3.949 29.292 -2.284 1.00 76.06 269 ASN A N 1
ATOM 2197 C CA . ASN A 1 269 ? 3.852 29.390 -0.825 1.00 76.06 269 ASN A CA 1
ATOM 2198 C C . ASN A 1 269 ? 3.316 30.753 -0.355 1.00 76.06 269 ASN A C 1
ATOM 2200 O O . ASN A 1 269 ? 2.522 30.815 0.591 1.00 76.06 269 ASN A O 1
ATOM 2204 N N . ILE A 1 270 ? 3.691 31.848 -1.024 1.00 82.31 270 ILE A N 1
ATOM 2205 C CA . ILE A 1 270 ? 3.139 33.184 -0.747 1.00 82.31 270 ILE A CA 1
ATOM 2206 C C . ILE A 1 270 ? 1.639 33.225 -1.074 1.00 82.31 270 ILE A C 1
ATOM 2208 O O . ILE A 1 270 ? 0.857 33.816 -0.321 1.00 82.31 270 ILE A O 1
ATOM 2212 N N . GLU A 1 271 ? 1.207 32.583 -2.160 1.00 82.75 271 GLU A N 1
ATOM 2213 C CA . GLU A 1 271 ? -0.210 32.526 -2.527 1.00 82.75 271 GLU A CA 1
ATOM 2214 C C . GLU A 1 271 ? -1.037 31.693 -1.533 1.00 82.75 271 GLU A C 1
ATOM 2216 O O . GLU A 1 271 ? -2.136 32.105 -1.141 1.00 82.75 271 GLU A O 1
ATOM 2221 N N . ILE A 1 272 ? -0.497 30.567 -1.055 1.00 82.06 272 ILE A N 1
ATOM 2222 C CA . ILE A 1 272 ? -1.122 29.744 -0.008 1.00 82.06 272 ILE A CA 1
ATOM 2223 C C . ILE A 1 272 ? -1.287 30.548 1.289 1.00 82.06 272 ILE A C 1
ATOM 2225 O O . ILE A 1 272 ? -2.366 30.532 1.888 1.00 82.06 272 ILE A O 1
ATOM 2229 N N . LEU A 1 273 ? -0.264 31.302 1.703 1.00 81.50 273 LEU A N 1
ATOM 2230 C CA . LEU A 1 273 ? -0.337 32.150 2.898 1.00 81.50 273 LEU A CA 1
ATOM 2231 C C . LEU A 1 273 ? -1.399 33.250 2.766 1.00 81.50 273 LEU A C 1
ATOM 2233 O O . LEU A 1 273 ? -2.164 33.466 3.707 1.00 81.50 273 LEU A O 1
ATOM 2237 N N . ARG A 1 274 ? -1.529 33.884 1.591 1.00 85.88 274 ARG A N 1
ATOM 2238 C CA . ARG A 1 274 ? -2.597 34.871 1.334 1.00 85.88 274 ARG A CA 1
ATOM 2239 C C . ARG A 1 274 ? -3.993 34.252 1.406 1.00 85.88 274 ARG A C 1
ATOM 2241 O O . ARG A 1 274 ? -4.900 34.858 1.975 1.00 85.88 274 ARG A O 1
ATOM 2248 N N . LYS A 1 275 ? -4.174 33.044 0.860 1.00 86.56 275 LYS A N 1
ATOM 2249 C CA . LYS A 1 275 ? -5.450 32.309 0.947 1.00 86.56 275 LYS A CA 1
ATOM 2250 C C . LYS A 1 275 ? -5.787 31.942 2.392 1.00 86.56 275 LYS A C 1
ATOM 2252 O O . LYS A 1 275 ? -6.943 32.067 2.793 1.00 86.56 275 LYS A O 1
ATOM 2257 N N . LYS A 1 276 ? -4.787 31.557 3.190 1.00 86.56 276 LYS A N 1
ATOM 2258 C CA . LYS A 1 276 ? -4.960 31.279 4.620 1.00 86.56 276 LYS A CA 1
ATOM 2259 C C . LYS A 1 276 ? -5.382 32.529 5.400 1.00 86.56 276 LYS A C 1
ATOM 2261 O O . LYS A 1 276 ? -6.347 32.464 6.154 1.00 86.56 276 LYS A O 1
ATOM 2266 N N . GLU A 1 277 ? -4.736 33.669 5.164 1.00 88.06 277 GLU A N 1
ATOM 2267 C CA . GLU A 1 277 ? -5.088 34.935 5.822 1.00 88.06 277 GLU A CA 1
ATOM 2268 C C . GLU A 1 277 ? -6.509 35.406 5.447 1.00 88.06 277 GLU A C 1
ATOM 2270 O O . GLU A 1 277 ? -7.249 35.917 6.289 1.00 88.06 277 GLU A O 1
ATOM 2275 N N . ALA A 1 278 ? -6.930 35.197 4.194 1.00 85.12 278 ALA A N 1
ATOM 2276 C CA . ALA A 1 278 ? -8.296 35.492 3.757 1.00 85.12 278 ALA A CA 1
ATOM 2277 C C . ALA A 1 278 ? -9.339 34.605 4.462 1.00 85.12 278 ALA A C 1
ATOM 2279 O O . ALA A 1 278 ? -10.389 35.098 4.872 1.00 85.12 278 ALA A O 1
ATOM 2280 N N . LEU A 1 279 ? -9.044 33.314 4.648 1.00 82.69 279 LEU A N 1
ATOM 2281 C CA . LEU A 1 279 ? -9.908 32.396 5.394 1.00 82.69 279 LEU A CA 1
ATOM 2282 C C . LEU A 1 279 ? -9.978 32.749 6.882 1.00 82.69 279 LEU A C 1
ATOM 2284 O O . LEU A 1 279 ? -11.062 32.704 7.458 1.00 82.69 279 LEU A O 1
ATOM 2288 N N . GLU A 1 280 ? -8.861 33.144 7.493 1.00 86.81 280 GLU A N 1
ATOM 2289 C CA . GLU A 1 280 ? -8.838 33.603 8.886 1.00 86.81 280 GLU A CA 1
ATOM 2290 C C . GLU A 1 280 ? -9.684 34.870 9.081 1.00 86.81 280 GLU A C 1
ATOM 2292 O O . GLU A 1 280 ? -10.432 34.943 10.055 1.00 86.81 280 GLU A O 1
ATOM 2297 N N . LYS A 1 281 ? -9.665 35.819 8.132 1.00 85.94 281 LYS A N 1
ATOM 2298 C CA . LYS A 1 281 ? -10.553 37.001 8.156 1.00 85.94 281 LYS A CA 1
ATOM 2299 C C . LYS A 1 281 ? -12.034 36.630 8.059 1.00 85.94 281 LYS A C 1
ATOM 2301 O O . LYS A 1 281 ? -12.850 37.164 8.800 1.00 85.94 281 LYS A O 1
ATOM 2306 N N . ILE A 1 282 ? -12.386 35.674 7.200 1.00 84.25 282 ILE A N 1
ATOM 2307 C CA . ILE A 1 282 ? -13.770 35.181 7.101 1.00 84.25 282 ILE A CA 1
ATOM 2308 C C . ILE A 1 282 ? -14.195 34.493 8.410 1.00 84.25 282 ILE A C 1
ATOM 2310 O O . ILE A 1 282 ? -15.319 34.678 8.876 1.00 84.25 282 ILE A O 1
ATOM 2314 N N . PHE A 1 283 ? -13.296 33.727 9.034 1.00 76.38 283 PHE A N 1
ATOM 2315 C CA . PHE A 1 283 ? -13.555 33.070 10.317 1.00 76.38 283 PHE A CA 1
ATOM 2316 C C . PHE A 1 283 ? -13.740 34.063 11.470 1.00 76.38 283 PHE A C 1
ATOM 2318 O O . PHE A 1 283 ? -14.612 33.857 12.316 1.00 76.38 283 PHE A O 1
ATOM 2325 N N . THR A 1 284 ? -12.958 35.144 11.519 1.00 81.50 284 THR A N 1
ATOM 2326 C CA . THR A 1 284 ? -13.120 36.171 12.558 1.00 81.50 284 THR A CA 1
ATOM 2327 C C . THR A 1 284 ? -14.399 36.984 12.366 1.00 81.50 284 THR A C 1
ATOM 2329 O O . THR A 1 284 ? -15.070 37.271 13.356 1.00 81.50 284 THR A O 1
ATOM 2332 N N . GLU A 1 285 ? -14.798 37.279 11.127 1.00 81.56 285 GLU A N 1
ATOM 2333 C CA . GLU A 1 285 ? -16.074 37.943 10.819 1.00 81.56 285 GLU A CA 1
ATOM 2334 C C . GLU A 1 285 ? -17.299 37.074 11.159 1.00 81.56 285 GLU A C 1
ATOM 2336 O O . GLU A 1 285 ? -18.325 37.596 11.599 1.00 81.56 285 GLU A O 1
ATOM 2341 N N . LEU A 1 286 ? -17.200 35.748 11.004 1.00 67.88 286 LEU A N 1
ATOM 2342 C CA . LEU A 1 286 ? -18.257 34.801 11.384 1.00 67.88 286 LEU A CA 1
ATOM 2343 C C . LEU A 1 286 ? -18.393 34.630 12.902 1.00 67.88 286 LEU A C 1
ATOM 2345 O O . LEU A 1 286 ? -19.506 34.447 13.381 1.00 67.88 286 LEU A O 1
ATOM 2349 N N . ASN A 1 287 ? -17.294 34.724 13.652 1.00 67.81 287 ASN A N 1
ATOM 2350 C CA . ASN A 1 287 ? -17.302 34.610 15.116 1.00 67.81 287 ASN A CA 1
ATOM 2351 C C . ASN A 1 287 ? -17.697 35.913 15.841 1.00 67.81 287 ASN A C 1
ATOM 2353 O O . ASN A 1 287 ? -17.849 35.907 17.061 1.00 67.81 287 ASN A O 1
ATOM 2357 N N . GLN A 1 288 ? -17.843 37.030 15.120 1.00 62.62 288 GLN A N 1
ATOM 2358 C CA . GLN A 1 288 ? -18.297 38.319 15.664 1.00 62.62 288 GLN A CA 1
ATOM 2359 C C . GLN A 1 288 ? -19.799 38.597 15.431 1.00 62.62 288 GLN A C 1
ATOM 2361 O O . GLN A 1 288 ? -20.280 39.663 15.819 1.00 62.62 288 GLN A O 1
ATOM 2366 N N . LYS A 1 289 ? -20.541 37.659 14.825 1.00 45.81 289 LYS A N 1
ATOM 2367 C CA . LYS A 1 289 ? -22.009 37.683 14.691 1.00 45.81 289 LYS A CA 1
ATOM 2368 C C . LYS A 1 289 ? -22.670 36.689 15.636 1.00 45.81 289 LYS A C 1
ATOM 2370 O O . LYS A 1 289 ? -23.788 37.013 16.091 1.00 45.81 289 LYS A O 1
#

Secondary structure (DSSP, 8-state):
-HHHHHHHHHHHHHTS-HHHHHHHHHHHGGG--SHHHHHHHHHHHHHHHHHHHHHHHHHHHHHHHHHHHHHHHHHHHHHHHHHHHHHHHHHHHHHHHHHHHHHHHHHHHHHHHHHS------SS--TT-HHHHHHT-PPPPEEEEE-TTS-EEEEE----SS-HHHHHHHHHHHHHHHHHHHHHHHHHHHHHHHHHHHHHHHHHHHHHHHHHHHHTTS--S--------------------------THHHHHHHHHHHHHHHHHHHHHHHHHHHHHHHHHHHHHHHT-

pLDDT: mean 71.63, std 19.58, range [32.34, 97.31]